Protein AF-A0A955ZP82-F1 (afdb_monomer_lite)

Foldseek 3Di:
DDLPLFFWKFFDALADTDTDGDDFDFFFFFKAFWKQFPQFGIKTQACVLVVCCVPPGWHWTADPPQFIATWIQTPRQGTKTQDDPPDWHWGQDSRFQKIATWIATPRFGIWGAADPDPPGFIFGAPFFTFDRSQWDGFDPVFKDWDWACDFLDPQQNRTKIKIKGKTWRQDQDKFFWKKKFWQAKPQSKWQQQFDPGTHGGGTMGTFDDDDDDDTNIHHHGDMGMDMTIIRHNHNGTIMTTMTIGGGGSQWIQDPRGGIMGQQDDDDRDGGMHGDD

pLDDT: mean 78.04, std 14.81, range [25.62, 97.06]

Structure (mmCIF, N/CA/C/O backbone):
data_AF-A0A955ZP82-F1
#
_entry.id   AF-A0A955ZP82-F1
#
loop_
_atom_site.group_PDB
_atom_site.id
_atom_site.type_symbol
_atom_site.label_atom_id
_atom_site.label_alt_id
_atom_site.label_comp_id
_atom_site.label_asym_id
_atom_site.label_entity_id
_atom_site.label_seq_id
_atom_site.pdbx_PDB_ins_code
_atom_site.Cartn_x
_atom_site.Cartn_y
_atom_site.Cartn_z
_atom_site.occupancy
_atom_site.B_iso_or_equiv
_atom_site.auth_seq_id
_atom_site.auth_comp_id
_atom_site.auth_asym_id
_atom_site.auth_atom_id
_atom_site.pdbx_PDB_model_num
ATOM 1 N N . MET A 1 1 ? 24.722 2.601 14.079 1.00 27.14 1 MET A N 1
ATOM 2 C CA . MET A 1 1 ? 23.491 2.456 14.886 1.00 27.14 1 MET A CA 1
ATOM 3 C C . MET A 1 1 ? 22.311 2.441 13.931 1.00 27.14 1 MET A C 1
ATOM 5 O O . MET A 1 1 ? 21.982 3.461 13.343 1.00 27.14 1 MET A O 1
ATOM 9 N N . GLU A 1 2 ? 21.774 1.257 13.666 1.00 25.62 2 GLU A N 1
ATOM 10 C CA . GLU A 1 2 ? 20.751 1.016 12.648 1.00 25.62 2 GLU A CA 1
ATOM 11 C C . GLU A 1 2 ? 19.377 1.436 13.203 1.00 25.62 2 GLU A C 1
ATOM 13 O O . GLU A 1 2 ? 18.941 0.921 14.234 1.00 25.62 2 GLU A O 1
ATOM 18 N N . LYS A 1 3 ? 18.708 2.416 12.577 1.00 30.12 3 LYS A N 1
ATOM 19 C CA . LYS A 1 3 ? 17.332 2.804 12.937 1.00 30.12 3 LYS A CA 1
ATOM 20 C C . LYS A 1 3 ? 16.428 1.577 12.752 1.00 30.12 3 LYS A C 1
ATOM 22 O O . LYS A 1 3 ? 16.117 1.211 11.620 1.00 30.12 3 LYS A O 1
ATOM 27 N N . LYS A 1 4 ? 16.029 0.929 13.854 1.00 35.34 4 LYS A N 1
ATOM 28 C CA . LYS A 1 4 ? 15.113 -0.221 13.841 1.00 35.34 4 LYS A CA 1
ATOM 29 C C . LYS A 1 4 ? 13.823 0.149 13.102 1.00 35.34 4 LYS A C 1
ATOM 31 O O . LYS A 1 4 ? 13.124 1.101 13.455 1.00 35.34 4 LYS A O 1
ATOM 36 N N . ARG A 1 5 ? 13.545 -0.625 12.052 1.00 47.94 5 ARG A N 1
ATOM 37 C CA . ARG A 1 5 ? 12.370 -0.549 11.178 1.00 47.94 5 ARG A CA 1
ATOM 38 C C . ARG A 1 5 ? 11.118 -0.704 12.041 1.00 47.94 5 ARG A C 1
ATOM 40 O O . ARG A 1 5 ? 10.878 -1.770 12.589 1.00 47.94 5 ARG A O 1
ATOM 47 N N . SER A 1 6 ? 10.378 0.382 12.224 1.00 44.94 6 SER A N 1
ATOM 48 C CA . SER A 1 6 ? 9.291 0.454 13.202 1.00 44.94 6 SER A CA 1
ATOM 49 C C . SER A 1 6 ? 7.940 0.357 12.498 1.00 44.94 6 SER A C 1
ATOM 51 O O . SER A 1 6 ? 7.693 1.085 11.539 1.00 44.94 6 SER A O 1
ATOM 53 N N . ARG A 1 7 ? 7.075 -0.549 12.958 1.00 60.50 7 ARG A N 1
ATOM 54 C CA . ARG A 1 7 ? 5.658 -0.642 12.576 1.00 60.50 7 ARG A CA 1
ATOM 55 C C . ARG A 1 7 ? 4.790 -0.448 13.786 1.00 60.50 7 AR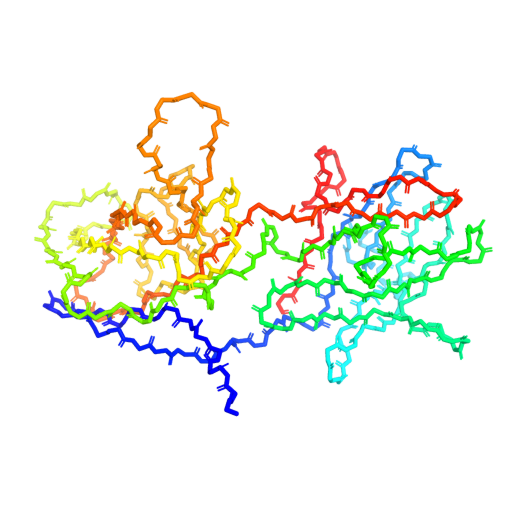G A C 1
ATOM 57 O O . ARG A 1 7 ? 5.192 -0.821 14.878 1.00 60.50 7 ARG A O 1
ATOM 64 N N . MET A 1 8 ? 3.592 0.068 13.582 1.00 57.09 8 MET A N 1
ATOM 65 C CA . MET A 1 8 ? 2.690 0.304 14.688 1.00 57.09 8 MET A CA 1
ATOM 66 C C . MET A 1 8 ? 1.768 -0.903 14.894 1.00 57.09 8 MET A C 1
ATOM 68 O O . MET A 1 8 ? 0.851 -1.138 14.110 1.00 57.09 8 MET A O 1
ATOM 72 N N . VAL A 1 9 ? 2.033 -1.691 15.937 1.00 56.16 9 VAL A N 1
ATOM 73 C CA . VAL A 1 9 ? 1.160 -2.789 16.370 1.00 56.16 9 VAL A CA 1
ATOM 74 C C . VAL A 1 9 ? 0.352 -2.314 17.553 1.00 56.16 9 VAL A C 1
ATOM 76 O O . VAL A 1 9 ? 0.944 -1.949 18.561 1.00 56.16 9 VAL A O 1
ATOM 79 N N . LEU A 1 10 ? -0.973 -2.395 17.475 1.00 59.47 10 LEU A N 1
ATOM 80 C CA . LEU A 1 10 ? -1.823 -2.349 18.655 1.00 59.47 10 LEU A CA 1
ATOM 81 C C . LEU A 1 10 ? -2.378 -3.754 18.908 1.00 59.47 10 LEU A C 1
ATOM 83 O O . LEU A 1 10 ? -3.213 -4.260 18.156 1.00 59.47 10 LEU A O 1
ATOM 87 N N . ILE A 1 11 ? -1.898 -4.406 19.967 1.00 57.41 11 ILE A N 1
ATOM 88 C CA . ILE A 1 11 ? -2.529 -5.621 20.494 1.00 57.41 11 ILE A CA 1
ATOM 89 C C . ILE A 1 11 ? -3.545 -5.162 21.523 1.00 57.41 11 ILE A C 1
ATOM 91 O O . ILE A 1 11 ? -3.153 -4.717 22.598 1.00 57.41 11 ILE A O 1
ATOM 95 N N . CYS A 1 12 ? -4.829 -5.243 21.194 1.00 61.03 12 CYS A N 1
ATOM 96 C CA . CYS A 1 12 ? -5.890 -4.733 22.049 1.00 61.03 12 CYS A CA 1
ATOM 97 C C . CYS A 1 12 ? -6.667 -5.887 22.689 1.00 61.03 12 CYS A C 1
ATOM 99 O O . CYS A 1 12 ? -7.248 -6.738 22.013 1.00 61.03 12 CYS A O 1
ATOM 101 N N . GLY A 1 13 ? -6.669 -5.909 24.020 1.00 53.91 13 GLY A N 1
ATOM 102 C CA . GLY A 1 13 ? -7.664 -6.611 24.821 1.00 53.91 13 GLY A CA 1
ATOM 103 C C . GLY A 1 13 ? -8.790 -5.669 25.248 1.00 53.91 13 GLY A C 1
ATOM 104 O O . GLY A 1 13 ? -8.738 -4.470 24.994 1.00 53.91 13 GLY A O 1
ATOM 105 N N . ILE A 1 14 ? -9.784 -6.209 25.957 1.00 52.59 14 ILE A N 1
ATOM 106 C CA . ILE A 1 14 ? -10.996 -5.486 26.394 1.00 52.59 14 ILE A CA 1
ATOM 107 C C . ILE A 1 14 ? -10.677 -4.238 27.253 1.00 52.59 14 ILE A C 1
ATOM 109 O O . ILE A 1 14 ? -11.489 -3.321 27.310 1.00 52.59 14 ILE A O 1
ATOM 113 N N . ALA A 1 15 ? -9.487 -4.157 27.866 1.00 42.94 15 ALA A N 1
ATOM 114 C CA . ALA A 1 15 ? -9.093 -3.052 28.752 1.00 42.94 15 ALA A CA 1
ATOM 115 C C . ALA A 1 15 ? -7.733 -2.389 28.440 1.00 42.94 15 ALA A C 1
ATOM 117 O O . ALA A 1 15 ? -7.408 -1.371 29.045 1.00 42.94 15 ALA A O 1
ATOM 118 N N . VAL A 1 16 ? -6.909 -2.952 27.548 1.00 51.44 16 VAL A N 1
ATOM 119 C CA . VAL A 1 16 ? -5.531 -2.478 27.308 1.00 51.44 16 VAL A CA 1
ATOM 120 C C . VAL A 1 16 ? -5.150 -2.708 25.851 1.00 51.44 16 VAL A C 1
ATOM 122 O O . VAL A 1 16 ? -5.283 -3.826 25.357 1.00 51.44 16 VAL A O 1
ATOM 125 N N . CYS A 1 17 ? -4.609 -1.681 25.191 1.00 55.22 17 CYS A N 1
ATOM 126 C CA . CYS A 1 17 ? -3.811 -1.870 23.983 1.00 55.22 17 CYS A CA 1
ATOM 127 C C . CYS A 1 17 ? -2.327 -1.818 24.345 1.00 55.22 17 CYS A C 1
ATOM 129 O O . CYS A 1 17 ? -1.837 -0.791 24.813 1.00 55.22 17 CYS A O 1
ATOM 131 N N . ILE A 1 18 ? -1.606 -2.913 24.118 1.00 53.72 18 ILE A N 1
ATOM 132 C CA . ILE A 1 18 ? -0.145 -2.906 24.154 1.00 53.72 18 ILE A CA 1
ATOM 133 C C . ILE A 1 18 ? 0.329 -2.477 22.773 1.00 53.72 18 ILE A C 1
ATOM 135 O O . ILE A 1 18 ? 0.004 -3.118 21.769 1.00 53.72 18 ILE A O 1
ATOM 139 N N . LEU A 1 19 ? 1.101 -1.391 22.734 1.00 51.00 19 LEU A N 1
ATOM 140 C CA . LEU A 1 19 ? 1.807 -1.007 21.528 1.00 51.00 19 LEU A CA 1
ATOM 141 C C . LEU A 1 19 ? 3.112 -1.801 21.421 1.00 51.00 19 LEU A C 1
ATOM 143 O O . LEU A 1 19 ? 3.963 -1.703 22.304 1.00 51.00 19 LEU A O 1
ATOM 147 N N . SER A 1 20 ? 3.305 -2.539 20.331 1.00 47.00 20 SER A N 1
ATOM 148 C CA . SER A 1 20 ? 4.604 -3.133 20.003 1.00 47.00 20 SER A CA 1
ATOM 149 C C . SER A 1 20 ? 5.077 -2.724 18.607 1.00 47.00 20 SER A C 1
ATOM 151 O O . SER A 1 20 ? 4.314 -2.234 17.774 1.00 47.00 20 SER A O 1
ATOM 153 N N . LEU A 1 21 ? 6.377 -2.863 18.358 1.00 45.66 21 LEU A N 1
ATOM 154 C CA . LEU A 1 21 ? 6.924 -2.790 17.009 1.00 45.66 21 LEU A CA 1
ATOM 155 C C . LEU A 1 21 ? 6.967 -4.213 16.455 1.00 45.66 21 LEU A C 1
ATOM 157 O O . LEU A 1 21 ? 7.562 -5.081 17.088 1.00 45.66 21 LEU A O 1
ATOM 161 N N . SER A 1 22 ? 6.352 -4.458 15.298 1.00 49.97 22 SER A N 1
ATOM 162 C CA . SER A 1 22 ? 6.536 -5.718 14.560 1.00 49.97 22 SER A CA 1
ATOM 163 C C . SER A 1 22 ? 7.387 -5.510 13.317 1.00 49.97 22 SER A C 1
ATOM 165 O O . SER A 1 22 ? 7.440 -4.414 12.750 1.00 49.97 22 SER A O 1
ATOM 167 N N . ASP A 1 23 ? 8.032 -6.587 12.879 1.00 42.69 23 ASP A N 1
ATOM 168 C CA . ASP A 1 23 ? 8.731 -6.629 11.604 1.00 42.69 23 ASP A CA 1
ATOM 169 C C . ASP A 1 23 ? 7.761 -6.526 10.423 1.00 42.69 23 ASP A C 1
ATOM 171 O O . ASP A 1 23 ? 6.602 -6.951 10.506 1.00 42.69 23 ASP A O 1
ATOM 175 N N . PRO A 1 24 ? 8.213 -5.973 9.285 1.00 49.28 24 PRO A N 1
ATOM 176 C CA . PRO A 1 24 ? 7.421 -5.995 8.079 1.00 49.28 24 PRO A CA 1
ATOM 177 C C . PRO A 1 24 ? 7.139 -7.397 7.558 1.00 49.28 24 PRO A C 1
ATOM 179 O O . PRO A 1 24 ? 8.096 -8.128 7.314 1.00 49.28 24 PRO A O 1
ATOM 182 N N . PRO A 1 25 ? 5.865 -7.776 7.297 1.00 47.75 25 PRO A N 1
ATOM 183 C CA . PRO A 1 25 ? 5.597 -8.960 6.513 1.00 47.75 25 PRO A CA 1
ATOM 184 C C . PRO A 1 25 ? 6.252 -8.784 5.160 1.00 47.75 25 PRO A C 1
ATOM 186 O O . PRO A 1 25 ? 6.284 -7.678 4.602 1.00 47.75 25 PRO A O 1
ATOM 189 N N . ALA A 1 26 ? 6.740 -9.899 4.635 1.00 53.84 26 ALA A N 1
ATOM 190 C CA . ALA A 1 26 ? 7.186 -9.970 3.267 1.00 53.84 26 ALA A CA 1
ATOM 191 C C . ALA A 1 26 ? 6.083 -9.395 2.363 1.00 53.84 26 ALA A C 1
ATOM 193 O O . ALA A 1 26 ? 4.926 -9.808 2.431 1.00 53.84 26 ALA A O 1
ATOM 194 N N . PHE A 1 27 ? 6.429 -8.393 1.554 1.00 56.12 27 PHE A N 1
ATOM 195 C CA . PHE A 1 27 ? 5.630 -8.088 0.372 1.00 56.12 27 PHE A CA 1
ATOM 196 C C . PHE A 1 27 ? 5.511 -9.362 -0.468 1.00 56.12 27 PHE A C 1
ATOM 198 O O . PHE A 1 27 ? 6.463 -10.150 -0.488 1.00 56.12 27 PHE A O 1
ATOM 205 N N . GLY A 1 28 ? 4.371 -9.536 -1.135 1.00 60.25 28 GLY A N 1
ATOM 206 C CA . GLY A 1 28 ? 4.089 -10.731 -1.921 1.00 60.25 28 GLY A CA 1
ATOM 207 C C . GLY A 1 28 ? 5.121 -11.001 -3.024 1.00 60.25 28 GLY A C 1
ATOM 208 O O . GLY A 1 28 ? 6.044 -10.216 -3.261 1.00 60.25 28 GLY A O 1
ATOM 209 N N . GLN A 1 29 ? 5.052 -12.162 -3.666 1.00 71.38 29 GLN A N 1
ATOM 210 C CA . GLN A 1 29 ? 6.159 -12.615 -4.523 1.00 71.38 29 GLN A CA 1
ATOM 211 C C . GLN A 1 29 ? 6.107 -12.088 -5.962 1.00 71.38 29 GLN A C 1
ATOM 213 O O . GLN A 1 29 ? 7.101 -12.198 -6.683 1.00 71.38 29 GLN A O 1
ATOM 218 N N . ALA A 1 30 ? 4.995 -11.487 -6.387 1.00 79.25 30 ALA A N 1
ATOM 219 C CA . ALA A 1 30 ? 4.809 -11.011 -7.753 1.00 79.25 30 ALA A CA 1
ATOM 220 C C . ALA A 1 30 ? 4.191 -9.611 -7.798 1.00 79.25 30 ALA A C 1
ATOM 222 O O . ALA A 1 30 ? 3.402 -9.241 -6.932 1.00 79.25 30 ALA A O 1
ATOM 223 N N . LEU A 1 31 ? 4.542 -8.839 -8.826 1.00 82.69 31 LEU A N 1
ATOM 224 C CA . LEU A 1 31 ? 3.820 -7.623 -9.179 1.00 82.69 31 LEU A CA 1
ATOM 225 C C . LEU A 1 31 ? 2.641 -7.961 -10.087 1.00 82.69 31 LEU A C 1
ATOM 227 O O . LEU A 1 31 ? 2.734 -8.811 -10.971 1.00 82.69 31 LEU A O 1
ATOM 231 N N . ALA A 1 32 ? 1.547 -7.240 -9.888 1.00 80.62 32 ALA A N 1
ATOM 232 C CA . ALA A 1 32 ? 0.346 -7.320 -10.701 1.00 80.62 32 ALA A CA 1
ATOM 233 C C . ALA A 1 32 ? -0.183 -5.916 -11.026 1.00 80.62 32 ALA A C 1
ATOM 235 O O . ALA A 1 32 ? 0.300 -4.908 -10.502 1.00 80.62 32 ALA A O 1
ATOM 236 N N . GLY A 1 33 ? -1.195 -5.863 -11.893 1.00 81.25 33 GLY A N 1
ATOM 237 C CA . GLY A 1 33 ? -1.788 -4.615 -12.364 1.00 81.25 33 GLY A CA 1
ATOM 238 C C . GLY A 1 33 ? -1.063 -4.000 -13.560 1.00 81.25 33 GLY A C 1
ATOM 239 O O . GLY A 1 33 ? -0.238 -4.654 -14.207 1.00 81.25 33 GLY A O 1
ATOM 240 N N . PHE A 1 34 ? -1.421 -2.758 -13.877 1.00 80.44 34 PHE A N 1
ATOM 241 C CA . PHE A 1 34 ? -1.003 -2.087 -15.104 1.00 80.44 34 PHE A CA 1
ATOM 242 C C . PHE A 1 34 ? -0.316 -0.748 -14.833 1.00 80.44 34 PHE A C 1
ATOM 244 O O . PHE A 1 34 ? -0.639 -0.050 -13.873 1.00 80.44 34 PHE A O 1
ATOM 251 N N . LEU A 1 35 ? 0.594 -0.378 -15.731 1.00 81.44 35 LEU A N 1
ATOM 252 C CA . LEU A 1 35 ? 1.146 0.969 -15.865 1.00 81.44 35 LEU A CA 1
ATOM 253 C C . LEU A 1 35 ? 0.595 1.595 -17.154 1.00 81.44 35 LEU A C 1
ATOM 255 O O . LEU A 1 35 ? 0.244 0.868 -18.086 1.00 81.44 35 LEU A O 1
ATOM 259 N N . TRP A 1 36 ? 0.531 2.921 -17.232 1.00 78.69 36 TRP A N 1
ATOM 260 C CA . TRP A 1 36 ? 0.056 3.627 -18.424 1.00 78.69 36 TRP A CA 1
ATOM 261 C C . TRP A 1 36 ? 0.945 4.814 -18.768 1.00 78.69 36 TRP A C 1
ATOM 263 O O . TRP A 1 36 ? 1.305 5.582 -17.884 1.00 78.69 36 TRP A O 1
ATOM 273 N N . ALA A 1 37 ? 1.267 4.997 -20.043 1.00 75.12 37 ALA A N 1
ATOM 274 C CA . ALA A 1 37 ? 1.919 6.206 -20.541 1.00 75.12 37 ALA A CA 1
ATOM 275 C C . ALA A 1 37 ? 1.148 6.756 -21.742 1.00 75.12 37 ALA A C 1
ATOM 277 O O . ALA A 1 37 ? 0.688 5.980 -22.579 1.00 75.12 37 ALA A O 1
ATOM 278 N N . GLU A 1 38 ? 1.056 8.081 -21.858 1.00 70.94 38 GLU A N 1
ATOM 279 C CA . GLU A 1 38 ? 0.305 8.765 -22.927 1.00 70.94 38 GLU A CA 1
ATOM 280 C C . GLU A 1 38 ? 0.705 8.292 -24.328 1.00 70.94 38 GLU A C 1
ATOM 282 O O . GLU A 1 38 ? -0.153 8.009 -25.159 1.00 70.94 38 GLU A O 1
ATOM 287 N N . ASN A 1 39 ? 2.007 8.115 -24.561 1.00 75.75 39 ASN A N 1
ATOM 288 C CA . ASN A 1 39 ? 2.548 7.788 -25.881 1.00 75.75 39 ASN A CA 1
ATOM 289 C C . ASN A 1 39 ? 2.668 6.279 -26.158 1.00 75.75 39 ASN A C 1
ATOM 291 O O . ASN A 1 39 ? 3.090 5.889 -27.242 1.00 75.75 39 ASN A O 1
ATOM 295 N N . ILE A 1 40 ? 2.350 5.421 -25.180 1.00 76.44 40 ILE A N 1
ATOM 296 C CA . ILE A 1 40 ? 2.609 3.968 -25.248 1.00 76.44 40 ILE A CA 1
ATOM 297 C C . ILE A 1 40 ? 1.397 3.124 -24.847 1.00 76.44 40 ILE A C 1
ATOM 299 O O . ILE A 1 40 ? 1.293 1.953 -25.214 1.00 76.44 40 ILE A O 1
ATOM 303 N N . GLY A 1 41 ? 0.435 3.702 -24.139 1.00 79.88 41 GLY A N 1
ATOM 304 C CA . GLY A 1 41 ? -0.715 2.982 -23.621 1.00 79.88 41 GLY A CA 1
ATOM 305 C C . GLY A 1 41 ? -0.350 2.068 -22.452 1.00 79.88 41 GLY A C 1
ATOM 306 O O . GLY A 1 41 ? 0.510 2.387 -21.628 1.00 79.88 41 GLY A O 1
ATOM 307 N N . TRP A 1 42 ? -1.068 0.951 -22.349 1.00 84.62 42 TRP A N 1
ATOM 308 C CA . TRP A 1 42 ? -1.030 0.062 -21.192 1.00 84.62 42 TRP A CA 1
ATOM 309 C C . TRP A 1 42 ? 0.161 -0.897 -21.216 1.00 84.62 42 TRP A C 1
ATOM 311 O O . TRP A 1 42 ? 0.466 -1.521 -22.231 1.00 84.62 42 TRP A O 1
ATOM 321 N N . ILE A 1 43 ? 0.777 -1.073 -20.049 1.00 87.69 43 ILE A N 1
ATOM 322 C CA . ILE A 1 43 ? 1.802 -2.078 -19.775 1.00 87.69 43 ILE A CA 1
ATOM 323 C C . ILE A 1 43 ? 1.265 -2.995 -18.678 1.00 87.69 43 ILE A C 1
ATOM 325 O O . ILE A 1 43 ? 1.052 -2.561 -17.549 1.00 87.69 43 ILE A O 1
ATOM 329 N N . SER A 1 44 ? 1.053 -4.266 -19.003 1.00 88.50 44 SER A N 1
ATOM 330 C CA . SER A 1 44 ? 0.654 -5.308 -18.063 1.00 88.50 44 SER A CA 1
ATOM 331 C C . SER A 1 44 ? 1.867 -5.909 -17.359 1.00 88.50 44 SER A C 1
ATOM 333 O O . SER A 1 44 ? 2.809 -6.364 -18.009 1.00 88.50 44 SER A O 1
ATOM 335 N N . LEU A 1 45 ? 1.822 -5.973 -16.029 1.00 88.19 45 LEU A N 1
ATOM 336 C CA . LEU A 1 45 ? 2.901 -6.533 -15.206 1.00 88.19 45 LEU A CA 1
ATOM 337 C C . LEU A 1 45 ? 2.816 -8.051 -15.013 1.00 88.19 45 LEU A C 1
ATOM 339 O O . LEU A 1 45 ? 3.768 -8.652 -14.519 1.00 88.19 45 LEU A O 1
ATOM 343 N N . SER A 1 46 ? 1.694 -8.666 -15.392 1.00 88.56 46 SER A N 1
ATOM 344 C CA . SER A 1 46 ? 1.452 -10.104 -15.269 1.00 88.56 46 SER A CA 1
ATOM 345 C C . SER A 1 46 ? 0.486 -10.596 -16.346 1.00 88.56 46 SER A C 1
ATOM 347 O O . SER A 1 46 ? -0.461 -9.896 -16.716 1.00 88.56 46 SER A O 1
ATOM 349 N N . CYS A 1 47 ? 0.685 -11.825 -16.817 1.00 85.69 47 CYS A N 1
ATOM 350 C CA . CYS A 1 47 ? -0.256 -12.512 -17.698 1.00 85.69 47 CYS A CA 1
ATOM 351 C C . CYS A 1 47 ? -1.632 -12.728 -17.045 1.00 85.69 47 CYS A C 1
ATOM 353 O O . CYS A 1 47 ? -2.635 -12.862 -17.749 1.00 85.69 47 CYS A O 1
ATOM 355 N N . GLU A 1 48 ? -1.704 -12.720 -15.709 1.00 86.62 48 GLU A N 1
ATOM 356 C CA . GLU A 1 48 ? -2.954 -12.872 -14.954 1.00 86.62 48 GLU A CA 1
ATOM 357 C C . GLU A 1 48 ? -3.912 -11.712 -15.221 1.00 86.62 48 GLU A C 1
ATOM 359 O O . GLU A 1 48 ? -5.121 -11.910 -15.306 1.00 86.62 48 GLU A O 1
ATOM 364 N N . ASN A 1 49 ? -3.373 -10.508 -15.432 1.00 80.50 49 ASN A N 1
ATOM 365 C CA . ASN A 1 49 ? -4.167 -9.307 -15.676 1.00 80.50 49 ASN A CA 1
ATOM 366 C C . ASN A 1 49 ? -5.031 -9.405 -16.944 1.00 80.50 49 ASN A C 1
ATOM 368 O O . ASN A 1 49 ? -6.056 -8.737 -17.043 1.00 80.50 49 ASN A O 1
ATOM 372 N N . THR A 1 50 ? -4.595 -10.198 -17.925 1.00 81.31 50 THR A N 1
ATOM 373 C CA . THR A 1 50 ? -5.280 -10.394 -19.211 1.00 81.31 50 THR A CA 1
ATOM 374 C C . THR A 1 50 ? -5.727 -11.841 -19.416 1.00 81.31 50 THR A C 1
ATOM 376 O O . THR A 1 50 ? -6.056 -12.224 -20.537 1.00 81.31 50 THR A O 1
ATOM 379 N N . ALA A 1 51 ? -5.714 -12.660 -18.354 1.00 84.69 51 ALA A N 1
ATOM 380 C CA . ALA A 1 51 ? -6.009 -14.096 -18.397 1.00 84.69 51 ALA A CA 1
ATOM 381 C C . ALA A 1 51 ? -5.243 -14.850 -19.509 1.00 84.69 51 ALA A C 1
ATOM 383 O O . ALA A 1 51 ? -5.750 -15.786 -20.127 1.00 84.69 51 ALA A O 1
ATOM 384 N N . SER A 1 52 ? -4.002 -14.435 -19.782 1.00 85.50 52 SER A N 1
ATOM 385 C CA . SER A 1 52 ? -3.202 -14.914 -20.916 1.00 85.50 52 SER A CA 1
ATOM 386 C C . SER A 1 52 ? -2.136 -15.942 -20.534 1.00 85.50 52 SER A C 1
ATOM 388 O O . SER A 1 52 ? -1.453 -16.454 -21.418 1.00 85.50 52 SER A O 1
ATOM 390 N N . CYS A 1 53 ? -2.021 -16.309 -19.253 1.00 85.81 53 CYS A N 1
ATOM 391 C CA . CYS A 1 53 ? -0.935 -17.156 -18.741 1.00 85.81 53 CYS A CA 1
ATOM 392 C C . CYS A 1 53 ? -0.823 -18.534 -19.402 1.00 85.81 53 CYS A C 1
ATOM 394 O O . CYS A 1 53 ? 0.278 -19.064 -19.510 1.00 85.81 53 CYS A O 1
ATOM 396 N N . ALA A 1 54 ? -1.939 -19.103 -19.872 1.00 87.62 54 ALA A N 1
ATOM 397 C CA . ALA A 1 54 ? -1.939 -20.374 -20.598 1.00 87.62 54 ALA A CA 1
ATOM 398 C C . ALA A 1 54 ? -1.333 -20.263 -22.010 1.00 87.62 54 ALA A C 1
ATOM 400 O O . ALA A 1 54 ? -0.879 -21.258 -22.564 1.00 87.62 54 ALA A O 1
ATOM 401 N N . LYS A 1 55 ? -1.333 -19.059 -22.598 1.00 87.38 55 LYS A N 1
ATOM 402 C CA . LYS A 1 55 ? -0.780 -18.780 -23.932 1.00 87.38 55 LYS A CA 1
ATOM 403 C C . LYS A 1 55 ? 0.631 -18.207 -23.842 1.00 87.38 55 LYS A C 1
ATOM 405 O O . LYS A 1 55 ? 1.515 -18.627 -24.578 1.00 87.38 55 LYS A O 1
ATOM 410 N N . VAL A 1 56 ? 0.832 -17.240 -22.947 1.00 85.19 56 VAL A N 1
ATOM 411 C CA . VAL A 1 56 ? 2.115 -16.577 -22.712 1.00 85.19 56 VAL A CA 1
ATOM 412 C C . VAL A 1 56 ? 2.273 -16.350 -21.212 1.00 85.19 56 VAL A C 1
ATOM 414 O O . VAL A 1 56 ? 1.621 -15.490 -20.622 1.00 85.19 56 VAL A O 1
ATOM 417 N N . ASN A 1 57 ? 3.151 -17.131 -20.588 1.00 87.56 57 ASN A N 1
ATOM 418 C CA . ASN A 1 57 ? 3.422 -17.047 -19.158 1.00 87.56 57 ASN A CA 1
ATOM 419 C C . ASN A 1 57 ? 4.494 -15.983 -18.882 1.00 87.56 57 ASN A C 1
ATOM 421 O O . ASN A 1 57 ? 5.692 -16.267 -18.921 1.00 87.56 57 ASN A O 1
ATOM 425 N N . PHE A 1 58 ? 4.055 -14.752 -18.625 1.00 90.88 58 PHE A N 1
ATOM 426 C CA . PHE A 1 58 ? 4.923 -13.641 -18.245 1.00 90.88 58 PHE A CA 1
ATOM 427 C C . PHE A 1 58 ? 4.484 -13.011 -16.927 1.00 90.88 58 PHE A C 1
ATOM 429 O O . PHE A 1 58 ? 3.316 -13.052 -16.546 1.00 90.88 58 PHE A O 1
ATOM 436 N N . GLY A 1 59 ? 5.429 -12.374 -16.250 1.00 89.12 59 GLY A N 1
ATOM 437 C CA . GLY A 1 59 ? 5.139 -11.566 -15.082 1.00 89.12 59 GLY A CA 1
ATOM 438 C C . GLY A 1 59 ? 6.402 -11.094 -14.388 1.00 89.12 59 GLY A C 1
ATOM 439 O O . GLY A 1 59 ? 7.476 -11.686 -14.550 1.00 89.12 59 GLY A O 1
ATOM 440 N N . VAL A 1 60 ? 6.259 -10.031 -13.606 1.00 90.38 60 VAL A N 1
ATOM 441 C CA . VAL A 1 60 ? 7.347 -9.467 -12.809 1.00 90.38 60 VAL A CA 1
ATOM 442 C C . VAL A 1 60 ? 7.304 -10.050 -11.402 1.00 90.38 60 VAL A C 1
ATOM 444 O O . VAL A 1 60 ? 6.272 -10.024 -10.732 1.00 90.38 60 VAL A O 1
ATOM 447 N N . LYS A 1 61 ? 8.429 -10.595 -10.943 1.00 89.25 61 LYS A N 1
ATOM 448 C CA . LYS A 1 61 ? 8.536 -11.333 -9.680 1.00 89.25 61 LYS A CA 1
ATOM 449 C C . LYS A 1 61 ? 9.630 -10.764 -8.802 1.00 89.25 61 LYS A C 1
ATOM 451 O O . LYS A 1 61 ? 10.623 -10.229 -9.290 1.00 89.25 61 LYS A O 1
ATOM 456 N N . LYS A 1 62 ? 9.464 -10.905 -7.493 1.00 83.31 62 LYS A N 1
ATOM 457 C CA . LYS A 1 62 ? 10.484 -10.555 -6.515 1.00 83.31 62 LYS A CA 1
ATOM 458 C C . LYS A 1 62 ? 11.500 -11.689 -6.413 1.00 83.31 62 LYS A C 1
ATOM 460 O O . LYS A 1 62 ? 11.153 -12.832 -6.139 1.00 83.31 62 LYS A O 1
ATOM 465 N N . ALA A 1 63 ? 12.764 -11.359 -6.618 1.00 80.56 63 ALA A N 1
ATOM 466 C CA . ALA A 1 63 ? 13.904 -12.222 -6.364 1.00 80.56 63 ALA A CA 1
ATOM 467 C C . ALA A 1 63 ? 14.537 -11.903 -4.996 1.00 80.56 63 ALA A C 1
ATOM 469 O O . ALA A 1 63 ? 14.139 -10.976 -4.281 1.00 80.56 63 ALA A O 1
ATOM 470 N N . GLY A 1 64 ? 15.555 -12.680 -4.618 1.00 75.50 64 GLY A N 1
ATOM 471 C CA . GLY A 1 64 ? 16.307 -12.454 -3.384 1.00 75.50 64 GLY A CA 1
ATOM 472 C C . GLY A 1 64 ? 16.858 -11.024 -3.275 1.00 75.50 64 GLY A C 1
ATOM 473 O O . GLY A 1 64 ? 17.231 -10.403 -4.271 1.00 75.50 64 GLY A O 1
ATOM 474 N N . LYS A 1 65 ? 16.931 -10.508 -2.039 1.00 71.69 65 LYS A N 1
ATOM 475 C CA . LYS A 1 65 ? 17.442 -9.160 -1.703 1.00 71.69 65 LYS A CA 1
ATOM 476 C C . LYS A 1 65 ? 16.636 -7.993 -2.302 1.00 71.69 65 LYS A C 1
ATOM 478 O O . LYS A 1 65 ? 17.185 -6.921 -2.522 1.00 71.69 65 LYS A O 1
ATOM 483 N N . GLY A 1 66 ? 15.341 -8.192 -2.561 1.00 74.25 66 GLY A N 1
ATOM 484 C CA . GLY A 1 66 ? 14.447 -7.123 -3.023 1.00 74.25 66 GLY 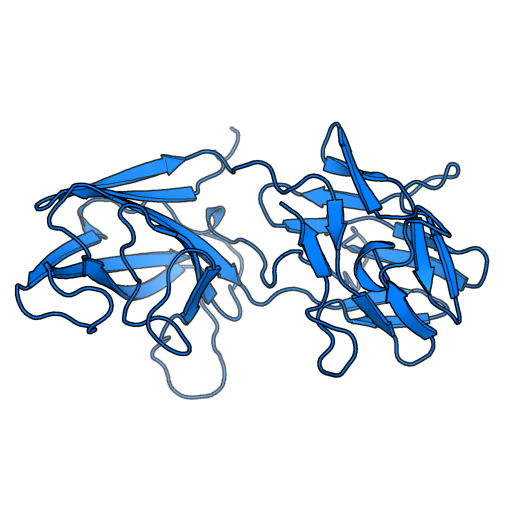A CA 1
ATOM 485 C C . GLY A 1 66 ? 14.592 -6.769 -4.502 1.00 74.25 66 GLY A C 1
ATOM 486 O O . GLY A 1 66 ? 13.973 -5.812 -4.944 1.00 74.25 66 GLY A O 1
ATOM 487 N N . LYS A 1 67 ? 15.366 -7.527 -5.284 1.00 86.00 67 LYS A N 1
ATOM 488 C CA . LYS A 1 67 ? 15.430 -7.341 -6.739 1.00 86.00 67 LYS A CA 1
ATOM 489 C C . LYS A 1 67 ? 14.137 -7.804 -7.402 1.00 86.00 67 LYS A C 1
ATOM 491 O O . LYS A 1 67 ? 13.493 -8.722 -6.902 1.00 86.00 67 LYS A O 1
ATOM 496 N N . LEU A 1 68 ? 13.791 -7.217 -8.539 1.00 89.31 68 LEU A N 1
ATOM 497 C CA . LEU A 1 68 ? 12.725 -7.706 -9.407 1.00 89.31 68 LEU A CA 1
ATOM 498 C C . LEU A 1 68 ? 13.306 -8.390 -10.647 1.00 89.31 68 LEU A C 1
ATOM 500 O O . LEU A 1 68 ? 14.352 -7.996 -11.158 1.00 89.31 68 LEU A O 1
ATOM 504 N N . THR A 1 69 ? 12.626 -9.429 -11.115 1.00 90.00 69 THR A N 1
ATOM 505 C CA . THR A 1 69 ? 12.966 -10.201 -12.314 1.00 90.00 69 THR A CA 1
ATOM 506 C C . THR A 1 69 ? 11.721 -10.450 -13.157 1.00 90.00 69 THR A C 1
ATOM 508 O O . THR A 1 69 ? 10.600 -10.178 -12.729 1.00 90.00 69 THR A O 1
ATOM 511 N N . GLY A 1 70 ? 11.915 -10.986 -14.360 1.00 91.12 70 GLY A N 1
ATOM 512 C CA . GLY A 1 70 ? 10.828 -11.288 -15.283 1.00 91.12 70 GLY A CA 1
ATOM 513 C C . GLY A 1 70 ? 10.510 -10.130 -16.221 1.00 91.12 70 GLY A C 1
ATOM 514 O O . GLY A 1 70 ? 11.294 -9.186 -16.370 1.00 91.12 70 GLY A O 1
ATOM 515 N N . PHE A 1 71 ? 9.367 -10.249 -16.888 1.00 91.69 71 PHE A N 1
ATOM 516 C CA . PHE A 1 71 ? 8.986 -9.369 -17.983 1.00 91.69 71 PHE A CA 1
ATOM 517 C C . PHE A 1 71 ? 7.560 -8.859 -17.812 1.00 91.69 71 PHE A C 1
ATOM 519 O O . PHE A 1 71 ? 6.679 -9.601 -17.380 1.00 91.69 71 PHE A O 1
ATOM 526 N N . ALA A 1 72 ? 7.355 -7.606 -18.204 1.00 92.06 72 ALA A N 1
ATOM 527 C CA . ALA A 1 72 ? 6.048 -7.004 -18.433 1.00 92.06 72 ALA A CA 1
ATOM 528 C C . ALA A 1 72 ? 5.816 -6.826 -19.941 1.00 92.06 72 ALA A C 1
ATOM 530 O O . ALA A 1 72 ? 6.769 -6.839 -20.726 1.00 92.06 72 ALA A O 1
ATOM 531 N N . TRP A 1 73 ? 4.563 -6.652 -20.349 1.00 91.75 73 TRP A N 1
ATOM 532 C CA . TRP A 1 73 ? 4.178 -6.526 -21.756 1.00 91.75 73 TRP A CA 1
ATOM 533 C C . TRP A 1 73 ? 3.279 -5.316 -21.976 1.00 91.75 73 TRP A C 1
ATOM 535 O O . TRP A 1 73 ? 2.281 -5.167 -21.275 1.00 91.75 73 TRP A O 1
ATOM 545 N N . GLY A 1 74 ? 3.584 -4.490 -22.974 1.00 89.44 74 GLY A N 1
ATOM 546 C CA . GLY A 1 74 ? 2.654 -3.479 -23.477 1.00 89.44 74 GLY A CA 1
ATOM 547 C C . GLY A 1 74 ? 2.522 -3.562 -24.991 1.00 89.44 74 GLY A C 1
ATOM 548 O O . GLY A 1 74 ? 3.500 -3.824 -25.685 1.00 89.44 74 GLY A O 1
ATOM 549 N N . GLU A 1 75 ? 1.320 -3.327 -25.509 1.00 86.38 75 GLU A N 1
ATOM 550 C CA . GLU A 1 75 ? 1.003 -3.542 -26.930 1.00 86.38 75 GLU A CA 1
ATOM 551 C C . GLU A 1 75 ? 1.857 -2.674 -27.868 1.00 86.38 75 GLU A C 1
ATOM 553 O O . GLU A 1 75 ? 2.298 -3.157 -28.907 1.00 86.38 75 GLU A O 1
ATOM 558 N N . ASN A 1 76 ? 2.182 -1.440 -27.464 1.00 85.50 76 ASN A N 1
ATOM 559 C CA . ASN A 1 76 ? 2.958 -0.503 -28.290 1.00 85.50 76 ASN A CA 1
ATOM 560 C C . ASN A 1 76 ? 4.463 -0.460 -27.955 1.00 85.50 76 ASN A C 1
ATOM 562 O O . ASN A 1 76 ? 5.243 0.156 -28.674 1.00 85.50 76 ASN A O 1
ATOM 566 N N . ILE A 1 77 ? 4.893 -1.106 -26.867 1.00 87.00 77 ILE A N 1
ATOM 567 C CA . ILE A 1 77 ? 6.285 -1.082 -26.363 1.00 87.00 77 ILE A CA 1
ATOM 568 C C . ILE A 1 77 ? 6.946 -2.462 -26.358 1.00 87.00 77 ILE A C 1
ATOM 570 O O . ILE A 1 77 ? 8.166 -2.578 -26.231 1.00 87.00 77 ILE A O 1
ATOM 574 N N . GLY A 1 78 ? 6.153 -3.516 -26.518 1.00 90.94 78 GLY A N 1
ATOM 575 C CA . GLY A 1 78 ? 6.601 -4.891 -26.435 1.00 90.94 78 GLY A CA 1
ATOM 576 C C . GLY A 1 78 ? 7.052 -5.286 -25.028 1.00 90.94 78 GLY A C 1
ATOM 577 O O . GLY A 1 78 ? 6.523 -4.822 -24.014 1.00 90.94 78 GLY A O 1
ATOM 578 N N . TRP A 1 79 ? 8.040 -6.180 -24.977 1.00 92.94 79 TRP A N 1
ATOM 579 C CA . TRP A 1 79 ? 8.578 -6.722 -23.734 1.00 92.94 79 TRP A CA 1
ATOM 580 C C . TRP A 1 79 ? 9.417 -5.695 -22.972 1.00 92.94 79 TRP A C 1
ATOM 582 O O . TRP A 1 79 ? 10.369 -5.125 -23.507 1.00 92.94 79 TRP A O 1
ATOM 592 N N . VAL A 1 80 ? 9.107 -5.540 -21.688 1.00 91.94 80 VAL A N 1
ATOM 593 C CA . VAL A 1 80 ? 9.864 -4.735 -20.728 1.00 91.94 80 VAL A CA 1
ATOM 594 C C . VAL A 1 80 ? 10.565 -5.678 -19.752 1.00 91.94 80 VAL A C 1
ATOM 596 O O . VAL A 1 80 ? 9.912 -6.418 -19.019 1.00 91.94 80 VAL A O 1
ATOM 599 N N . ASN A 1 81 ? 11.895 -5.666 -19.750 1.00 92.25 81 ASN A N 1
ATOM 600 C CA . ASN A 1 81 ? 12.750 -6.527 -18.939 1.00 92.25 81 ASN A CA 1
ATOM 601 C C . ASN A 1 81 ? 13.119 -5.856 -17.606 1.00 92.25 81 ASN A C 1
ATOM 603 O O . ASN A 1 81 ? 13.751 -4.795 -17.598 1.00 92.25 81 ASN A O 1
ATOM 607 N N . PHE A 1 82 ? 12.777 -6.504 -16.488 1.00 91.62 82 PHE A N 1
ATOM 608 C CA . PHE A 1 82 ? 13.075 -6.022 -15.132 1.00 91.62 82 PHE A CA 1
ATOM 609 C C . PHE A 1 82 ? 14.451 -6.452 -14.599 1.00 91.62 82 PHE A C 1
ATOM 611 O O . PHE A 1 82 ? 14.898 -5.924 -13.581 1.00 91.62 82 PHE A O 1
ATOM 618 N N . ALA A 1 83 ? 15.143 -7.358 -15.297 1.00 90.50 83 ALA A N 1
ATOM 619 C CA . ALA A 1 83 ? 16.500 -7.806 -14.984 1.00 90.50 83 ALA A CA 1
ATOM 620 C C . ALA A 1 83 ? 17.386 -7.893 -16.251 1.00 90.50 83 ALA A C 1
ATOM 622 O O . ALA A 1 83 ? 17.792 -8.987 -16.655 1.00 90.50 83 ALA A O 1
ATOM 623 N N . PRO A 1 84 ? 17.681 -6.761 -16.918 1.00 89.06 84 PRO A N 1
ATOM 624 C CA . PRO A 1 84 ? 18.555 -6.743 -18.089 1.00 89.06 84 PRO A CA 1
ATOM 625 C C . PRO A 1 84 ? 20.011 -7.088 -17.727 1.00 89.06 84 PRO A C 1
ATOM 627 O O . PRO A 1 84 ? 20.530 -6.675 -16.693 1.00 89.06 84 PRO A O 1
ATOM 630 N N . SER A 1 85 ? 20.689 -7.837 -18.601 1.00 79.38 85 SER A N 1
ATOM 631 C CA . SER A 1 85 ? 22.049 -8.358 -18.379 1.00 79.38 85 SER A CA 1
ATOM 632 C C . SER A 1 85 ? 23.171 -7.314 -18.516 1.00 79.38 85 SER A C 1
ATOM 634 O O . SER A 1 85 ? 24.291 -7.578 -18.091 1.00 79.38 85 SER A O 1
ATOM 636 N N . GLY A 1 86 ? 22.886 -6.129 -19.070 1.00 68.56 86 GLY A N 1
ATOM 637 C CA . GLY A 1 86 ? 23.858 -5.056 -19.340 1.00 68.56 86 GLY A CA 1
ATOM 638 C C . GLY A 1 86 ? 23.961 -3.960 -18.268 1.00 68.56 86 GLY A C 1
ATOM 639 O O . GLY A 1 86 ? 24.481 -2.887 -18.556 1.00 68.56 86 GLY A O 1
ATOM 640 N N . GLY A 1 87 ? 23.440 -4.197 -17.060 1.00 71.81 87 GLY A N 1
ATOM 641 C CA . GLY A 1 87 ? 23.322 -3.196 -15.989 1.00 71.81 87 GLY A CA 1
ATOM 642 C C . GLY A 1 87 ? 21.881 -2.713 -15.785 1.00 71.81 87 GLY A C 1
ATOM 643 O O . GLY A 1 87 ? 21.014 -2.953 -16.617 1.00 71.81 87 GLY A O 1
ATOM 644 N N . GLY A 1 88 ? 21.600 -2.057 -14.655 1.00 77.12 88 GLY A N 1
ATOM 645 C CA . GLY A 1 88 ? 20.239 -1.654 -14.272 1.00 77.12 88 GLY A CA 1
ATOM 646 C C . GLY A 1 88 ? 19.477 -2.733 -13.491 1.00 77.12 88 GLY A C 1
ATOM 647 O O . GLY A 1 88 ? 20.054 -3.429 -12.653 1.00 77.12 88 GLY A O 1
ATOM 648 N N . GLY A 1 89 ? 18.171 -2.840 -13.741 1.00 85.06 89 GLY A N 1
ATOM 649 C CA . GLY A 1 89 ? 17.239 -3.656 -12.965 1.00 85.06 89 GLY A CA 1
ATOM 650 C C . GLY A 1 89 ? 16.529 -2.852 -11.877 1.00 85.06 89 GLY A C 1
ATOM 651 O O . GLY A 1 89 ? 16.901 -1.714 -11.581 1.00 85.06 89 GLY A O 1
ATOM 652 N N . VAL A 1 90 ? 15.483 -3.445 -11.302 1.00 87.06 90 VAL A N 1
ATOM 653 C CA . VAL A 1 90 ? 14.645 -2.777 -10.296 1.00 87.06 90 VAL A CA 1
ATOM 654 C C . VAL A 1 90 ? 14.842 -3.396 -8.922 1.00 87.06 90 VAL A C 1
ATOM 656 O O . VAL A 1 90 ? 14.863 -4.619 -8.777 1.00 87.06 90 VAL A O 1
ATOM 659 N N . ALA A 1 91 ? 14.949 -2.545 -7.907 1.00 85.06 91 ALA A N 1
ATOM 660 C CA . ALA A 1 91 ? 14.900 -2.930 -6.507 1.00 85.06 91 ALA A CA 1
ATOM 661 C C . ALA A 1 91 ? 13.625 -2.385 -5.854 1.00 85.06 91 ALA A C 1
ATOM 663 O O . ALA A 1 91 ? 13.321 -1.198 -5.964 1.00 85.06 91 ALA A O 1
ATOM 664 N N . LEU A 1 92 ? 12.909 -3.267 -5.161 1.00 81.50 92 LEU A N 1
ATOM 665 C CA . LEU A 1 92 ? 11.810 -2.963 -4.259 1.00 81.50 92 LEU A CA 1
ATOM 666 C C . LEU A 1 92 ? 12.351 -2.863 -2.834 1.00 81.50 92 LEU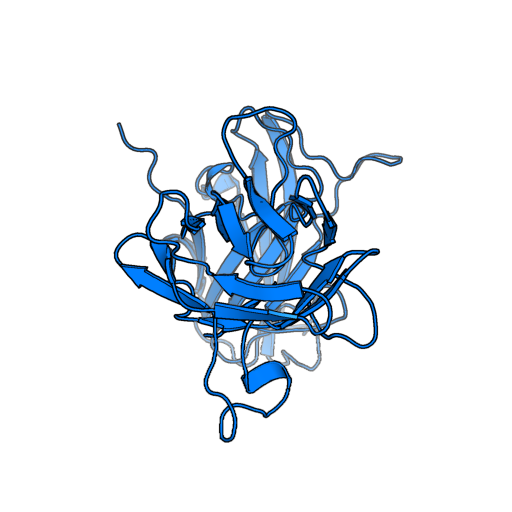 A C 1
ATOM 668 O O . LEU A 1 92 ? 12.831 -3.860 -2.284 1.00 81.50 92 LEU A O 1
ATOM 672 N N . ASP A 1 93 ? 12.203 -1.694 -2.216 1.00 77.00 93 ASP A N 1
ATOM 673 C CA . ASP A 1 93 ? 12.426 -1.534 -0.784 1.00 77.00 93 ASP A CA 1
ATOM 674 C C . ASP A 1 93 ? 11.268 -2.189 -0.003 1.00 77.00 93 ASP A C 1
ATOM 676 O O . ASP A 1 93 ? 10.132 -1.701 -0.034 1.00 77.00 93 ASP A O 1
ATOM 680 N N . PRO A 1 94 ? 11.526 -3.293 0.728 1.00 68.19 94 PRO A N 1
ATOM 681 C CA . PRO A 1 94 ? 10.493 -4.005 1.458 1.00 68.19 94 PRO A CA 1
ATOM 682 C C . PRO A 1 94 ? 10.010 -3.286 2.729 1.00 68.19 94 PRO A C 1
ATOM 684 O O . PRO A 1 94 ? 9.103 -3.788 3.393 1.00 68.19 94 PRO A O 1
ATOM 687 N N . ALA A 1 95 ? 10.597 -2.150 3.098 1.00 64.06 95 ALA A N 1
ATOM 688 C CA . ALA A 1 95 ? 10.115 -1.324 4.197 1.00 64.06 95 ALA A CA 1
ATOM 689 C C . ALA A 1 95 ? 9.142 -0.241 3.721 1.00 64.06 95 ALA A C 1
ATOM 691 O O . ALA A 1 95 ? 8.174 0.049 4.421 1.00 64.06 95 ALA A O 1
ATOM 692 N N . THR A 1 96 ? 9.395 0.345 2.551 1.00 64.88 96 THR A N 1
ATOM 693 C CA . THR A 1 96 ? 8.690 1.547 2.081 1.00 64.88 96 THR A CA 1
ATOM 694 C C . THR A 1 96 ? 7.747 1.289 0.908 1.00 64.88 96 THR A C 1
ATOM 696 O O . THR A 1 96 ? 6.856 2.101 0.674 1.00 64.88 96 THR A O 1
ATOM 699 N N . GLY A 1 97 ? 7.925 0.175 0.189 1.00 73.38 97 GLY A N 1
ATOM 700 C CA . GLY A 1 97 ? 7.215 -0.108 -1.060 1.00 73.38 97 GLY A CA 1
ATOM 701 C C . GLY A 1 97 ? 7.804 0.615 -2.278 1.00 73.38 97 GLY A C 1
ATOM 702 O O . GLY A 1 97 ? 7.229 0.569 -3.360 1.00 73.38 97 GLY A O 1
ATOM 703 N N . GLN A 1 98 ? 8.945 1.290 -2.131 1.00 77.56 98 GLN A N 1
ATOM 704 C CA . GLN A 1 98 ? 9.524 2.095 -3.205 1.00 77.56 98 GLN A CA 1
ATOM 705 C C . GLN A 1 98 ? 10.236 1.226 -4.244 1.00 77.56 98 GLN A C 1
ATOM 707 O O . GLN A 1 98 ? 11.054 0.373 -3.889 1.00 77.56 98 GLN A O 1
ATOM 712 N N . LEU A 1 99 ? 9.980 1.489 -5.527 1.00 82.56 99 LEU A N 1
ATOM 713 C CA . LEU A 1 99 ? 10.750 0.936 -6.639 1.00 82.56 99 LEU A CA 1
ATOM 714 C C . LEU A 1 99 ? 11.848 1.908 -7.078 1.00 82.56 99 LEU A C 1
ATOM 716 O O . LEU A 1 99 ? 11.603 3.096 -7.289 1.00 82.56 99 LEU A O 1
ATOM 720 N N . SER A 1 100 ? 13.058 1.385 -7.256 1.00 83.69 100 SER A N 1
ATOM 721 C CA . SER A 1 100 ? 14.231 2.137 -7.712 1.00 83.69 100 SER A CA 1
ATOM 722 C C . SER A 1 100 ? 14.999 1.385 -8.795 1.00 83.69 100 SER A C 1
ATOM 724 O O . SER A 1 100 ? 14.923 0.160 -8.870 1.00 83.69 100 SER A O 1
ATOM 726 N N . GLY A 1 101 ? 15.739 2.115 -9.628 1.00 84.94 101 GLY A N 1
ATOM 727 C CA . GLY A 1 101 ? 16.526 1.569 -10.732 1.00 84.94 101 GLY A CA 1
ATOM 728 C C . GLY A 1 101 ? 15.906 1.833 -12.102 1.00 84.94 101 GLY A C 1
ATOM 729 O O . GLY A 1 101 ? 15.269 2.861 -12.320 1.00 84.94 101 GLY A O 1
ATOM 730 N N . GLN A 1 102 ? 16.130 0.926 -13.050 1.00 86.25 102 GLN A N 1
ATOM 731 C CA . GLN A 1 102 ? 15.702 1.107 -14.439 1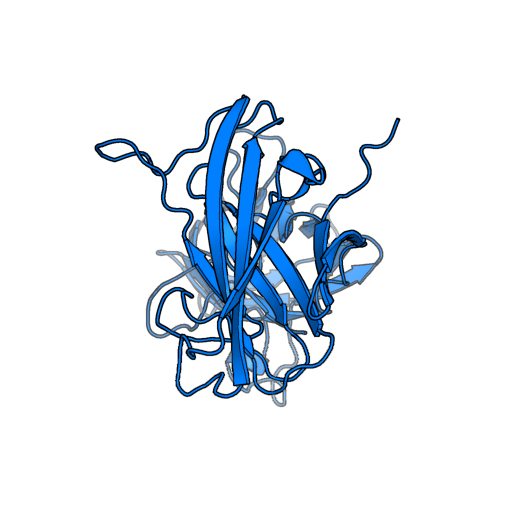.00 86.25 102 GLN A CA 1
ATOM 732 C C . GLN A 1 102 ? 15.395 -0.227 -15.115 1.00 86.25 102 GLN A C 1
ATOM 734 O O . GLN A 1 102 ? 16.049 -1.239 -14.850 1.00 86.25 102 GLN A O 1
ATOM 739 N N . VAL A 1 103 ? 14.418 -0.209 -16.014 1.00 88.75 103 VAL A N 1
ATOM 740 C CA . VAL A 1 103 ? 14.030 -1.353 -16.848 1.00 88.75 103 VAL A CA 1
ATOM 741 C C . VAL A 1 103 ? 14.361 -1.073 -18.307 1.00 88.75 103 VAL A C 1
ATOM 743 O O . VAL A 1 103 ? 14.539 0.080 -18.701 1.00 88.75 103 VAL A O 1
ATOM 746 N N . TRP A 1 104 ? 14.447 -2.128 -19.111 1.00 89.88 104 TRP A N 1
ATOM 747 C CA . TRP A 1 104 ? 14.785 -2.023 -20.529 1.00 89.88 104 TRP A CA 1
ATOM 748 C C . TRP A 1 104 ? 13.662 -2.564 -21.404 1.00 89.88 104 TRP A C 1
ATOM 750 O O . TRP A 1 104 ? 13.189 -3.675 -21.174 1.00 89.88 104 TRP A O 1
ATOM 760 N N . SER A 1 105 ? 13.295 -1.835 -22.452 1.00 89.19 105 SER A N 1
ATOM 761 C CA . SER A 1 105 ? 12.555 -2.391 -23.587 1.00 89.19 105 SER A CA 1
ATOM 762 C C . SER A 1 105 ? 13.371 -2.221 -24.860 1.00 89.19 105 SER A C 1
ATOM 764 O O . SER A 1 105 ? 13.988 -1.184 -25.090 1.00 89.19 105 SER A O 1
ATOM 766 N N . LYS A 1 106 ? 13.331 -3.234 -25.730 1.00 87.31 106 LYS A N 1
ATOM 767 C CA . LYS A 1 106 ? 13.983 -3.176 -27.043 1.00 87.31 106 LYS A CA 1
ATOM 768 C C . LYS A 1 106 ? 13.448 -2.027 -27.909 1.00 87.31 106 LYS A C 1
ATOM 770 O O . LYS A 1 106 ? 14.201 -1.492 -28.713 1.00 87.31 106 LYS A O 1
ATOM 775 N N . ASN A 1 107 ? 12.176 -1.663 -27.752 1.00 86.94 107 ASN A N 1
ATOM 776 C CA . ASN A 1 107 ? 11.507 -0.727 -28.656 1.00 86.94 107 ASN A CA 1
ATOM 777 C C . ASN A 1 107 ? 11.674 0.738 -28.239 1.00 86.94 107 ASN A C 1
ATOM 779 O O . ASN A 1 107 ? 11.494 1.621 -29.068 1.00 86.94 107 ASN A O 1
ATOM 783 N N . VAL A 1 108 ? 12.004 1.003 -26.972 1.00 82.19 108 VAL A N 1
ATOM 784 C CA . VAL A 1 108 ? 12.069 2.377 -26.436 1.00 82.19 108 VAL A CA 1
ATOM 785 C C . VAL A 1 108 ? 13.296 2.650 -25.567 1.00 82.19 108 VAL A C 1
ATOM 787 O O . VAL A 1 108 ? 13.503 3.772 -25.116 1.00 82.19 108 VAL A O 1
ATOM 790 N N . GLY A 1 109 ? 14.123 1.641 -25.309 1.00 86.25 109 GLY A N 1
ATOM 791 C CA . GLY A 1 109 ? 15.317 1.765 -24.488 1.00 86.25 109 GLY A CA 1
ATOM 792 C C . GLY A 1 109 ? 15.042 1.772 -22.982 1.00 86.25 109 GLY A C 1
ATOM 793 O O . GLY A 1 109 ? 14.182 1.038 -22.481 1.00 86.25 109 GLY A O 1
ATOM 794 N N . TRP A 1 110 ? 15.834 2.559 -22.246 1.00 85.31 110 TRP A N 1
ATOM 795 C CA . TRP A 1 110 ? 15.803 2.612 -20.784 1.00 85.31 110 TRP A CA 1
ATOM 796 C C . TRP A 1 110 ? 14.609 3.414 -20.263 1.00 85.31 110 TRP A C 1
ATOM 798 O O . TRP A 1 110 ? 14.392 4.564 -20.642 1.00 85.31 110 TRP A O 1
ATOM 808 N N . ILE A 1 111 ? 13.885 2.826 -19.313 1.00 82.56 111 ILE A N 1
ATOM 809 C CA . ILE A 1 111 ? 12.833 3.491 -18.540 1.00 82.56 111 ILE A CA 1
ATOM 810 C C . ILE A 1 111 ? 13.338 3.609 -17.107 1.00 82.56 111 ILE A C 1
ATOM 812 O O . ILE A 1 111 ? 13.646 2.593 -16.472 1.00 82.56 111 ILE A O 1
ATOM 816 N N . ARG A 1 112 ? 13.449 4.839 -16.599 1.00 78.69 112 ARG A N 1
ATOM 817 C CA . ARG A 1 112 ? 14.009 5.107 -15.273 1.00 78.69 112 ARG A CA 1
ATOM 818 C C . ARG A 1 112 ? 12.903 5.234 -14.229 1.00 78.69 112 ARG A C 1
ATOM 820 O O . ARG A 1 112 ? 11.905 5.926 -14.422 1.00 78.69 112 ARG A O 1
ATOM 827 N N . LEU A 1 113 ? 13.103 4.540 -13.114 1.00 77.69 113 LEU A N 1
ATOM 828 C CA . LEU A 1 113 ? 12.330 4.696 -11.885 1.00 77.69 113 LEU A CA 1
ATOM 829 C C . LEU A 1 113 ? 13.106 5.625 -10.936 1.00 77.69 113 LEU A C 1
ATOM 831 O O . LEU A 1 113 ? 13.911 6.448 -11.379 1.00 77.69 113 LEU A O 1
ATOM 835 N N . ARG A 1 114 ? 12.912 5.453 -9.622 1.00 76.88 114 ARG A N 1
ATOM 836 C CA . ARG A 1 114 ? 13.622 6.223 -8.599 1.00 76.88 114 ARG A CA 1
ATOM 837 C C . ARG A 1 114 ? 15.126 5.965 -8.672 1.00 76.88 114 ARG A C 1
ATOM 839 O O . ARG A 1 114 ? 15.561 4.814 -8.718 1.00 76.88 114 ARG A O 1
ATOM 846 N N . GLY A 1 115 ? 15.922 7.028 -8.639 1.00 67.94 115 GLY A N 1
ATOM 847 C CA . GLY A 1 115 ? 17.383 6.973 -8.723 1.00 67.94 115 GLY A CA 1
ATOM 848 C C . GLY A 1 115 ? 18.054 8.065 -7.889 1.00 67.94 115 GLY A C 1
ATOM 849 O O . GLY A 1 115 ? 17.426 8.684 -7.033 1.00 67.94 115 GLY A O 1
ATOM 850 N N . THR A 1 116 ? 19.346 8.296 -8.121 1.00 60.12 116 THR A N 1
ATOM 851 C CA . THR A 1 116 ? 20.131 9.357 -7.457 1.00 60.12 116 THR A CA 1
ATOM 852 C C . THR A 1 116 ? 20.232 10.645 -8.279 1.00 60.12 116 THR A C 1
ATOM 854 O O . THR A 1 116 ? 20.729 11.649 -7.777 1.00 60.12 116 THR A O 1
ATOM 857 N N . LEU A 1 117 ? 19.768 10.628 -9.531 1.00 55.88 117 LEU A N 1
ATOM 858 C CA . LEU A 1 117 ? 19.806 11.770 -10.443 1.00 55.88 117 LEU A CA 1
ATOM 859 C C . LEU A 1 117 ? 18.514 12.595 -10.338 1.00 55.88 117 LEU A C 1
ATOM 861 O O . LEU A 1 117 ? 17.440 12.057 -10.069 1.00 55.88 117 LEU A O 1
ATOM 865 N N . VAL A 1 118 ? 18.632 13.909 -10.539 1.00 53.00 118 VAL A N 1
ATOM 866 C CA . VAL A 1 118 ? 17.518 14.869 -10.511 1.00 53.00 118 VAL A CA 1
ATOM 867 C C . VAL A 1 118 ? 17.090 15.173 -11.952 1.00 53.00 118 VAL A C 1
ATOM 869 O O . VAL A 1 118 ? 17.971 15.426 -12.775 1.00 53.00 118 VAL A O 1
ATOM 872 N N . PRO A 1 119 ? 15.781 15.211 -12.270 1.00 53.88 119 PRO A N 1
ATOM 873 C CA . PRO A 1 119 ? 14.631 14.975 -11.388 1.00 53.88 119 PRO A CA 1
ATOM 874 C C . PRO A 1 119 ? 14.427 13.495 -11.016 1.00 53.88 119 PRO A C 1
ATOM 876 O O . PRO A 1 119 ? 14.531 12.599 -11.848 1.00 53.88 119 PRO A O 1
ATOM 879 N N . ASN A 1 120 ? 14.131 13.250 -9.735 1.00 63.72 120 ASN A N 1
ATOM 880 C CA . ASN A 1 120 ? 13.977 11.908 -9.176 1.00 63.72 120 ASN A CA 1
ATOM 881 C C . ASN A 1 120 ? 12.506 11.472 -9.229 1.00 63.72 120 ASN A C 1
ATOM 883 O O . ASN A 1 120 ? 11.722 11.810 -8.343 1.00 63.72 120 ASN A O 1
ATOM 887 N N . TYR A 1 121 ? 12.136 10.752 -10.283 1.00 66.56 121 TYR A N 1
ATOM 888 C CA . TYR A 1 121 ? 10.781 10.238 -10.496 1.00 66.56 121 TYR A CA 1
ATOM 889 C C . TYR A 1 121 ? 10.596 8.883 -9.802 1.00 66.56 121 TYR A C 1
ATOM 891 O O . TYR A 1 121 ? 11.500 8.057 -9.839 1.00 66.56 121 TYR A O 1
ATOM 899 N N . GLY A 1 122 ? 9.460 8.639 -9.144 1.00 68.50 122 GLY A N 1
ATOM 900 C CA . GLY A 1 122 ? 9.278 7.491 -8.252 1.00 68.50 122 GLY A CA 1
ATOM 901 C C . GLY A 1 122 ? 7.976 6.730 -8.474 1.00 68.50 122 GLY A C 1
ATOM 902 O O . GLY A 1 122 ? 6.960 7.294 -8.873 1.00 68.50 122 GLY A O 1
ATOM 903 N N . VAL A 1 123 ? 8.018 5.432 -8.177 1.00 75.19 123 VAL A N 1
ATOM 904 C CA . VAL A 1 123 ? 6.847 4.557 -8.176 1.00 75.19 123 VAL A CA 1
ATOM 905 C C . VAL A 1 123 ? 6.820 3.772 -6.870 1.00 75.19 123 VAL A C 1
ATOM 907 O O . VAL A 1 123 ? 7.796 3.091 -6.542 1.00 75.19 123 VAL A O 1
ATOM 910 N N . ASP A 1 124 ? 5.701 3.845 -6.156 1.00 75.00 124 ASP A N 1
ATOM 911 C CA . ASP A 1 124 ? 5.477 3.127 -4.903 1.00 75.00 124 ASP A CA 1
ATOM 912 C C . ASP A 1 124 ? 4.396 2.044 -5.094 1.00 75.00 124 ASP A C 1
ATOM 914 O O . ASP A 1 124 ? 3.342 2.295 -5.685 1.00 75.00 124 ASP A O 1
ATOM 918 N N . VAL A 1 125 ? 4.647 0.819 -4.616 1.00 70.12 125 VAL A N 1
ATOM 919 C CA . VAL A 1 125 ? 3.667 -0.284 -4.680 1.00 70.12 125 VAL A CA 1
ATOM 920 C C . VAL A 1 125 ? 2.568 -0.118 -3.623 1.00 70.12 125 VAL A C 1
ATOM 922 O O . VAL A 1 125 ? 2.778 0.477 -2.570 1.00 70.12 125 VAL A O 1
ATOM 925 N N . ASP A 1 126 ? 1.389 -0.690 -3.884 1.00 66.75 126 ASP A N 1
ATOM 926 C CA . ASP A 1 126 ? 0.262 -0.807 -2.937 1.00 66.75 126 ASP A CA 1
ATOM 927 C C . ASP A 1 126 ? -0.409 0.512 -2.504 1.00 66.75 126 ASP A C 1
ATOM 929 O O . ASP A 1 126 ? -1.180 0.540 -1.532 1.00 66.75 126 ASP A O 1
ATOM 933 N N . GLY A 1 127 ? -0.200 1.576 -3.285 1.00 61.47 127 GLY A N 1
ATOM 934 C CA . GLY A 1 127 ? -1.010 2.793 -3.254 1.00 61.47 127 GLY A CA 1
ATOM 935 C C . GLY A 1 127 ? -0.563 3.874 -2.269 1.00 61.47 127 GLY A C 1
ATOM 936 O O . GLY A 1 127 ? -1.327 4.819 -2.073 1.00 61.47 127 GLY A O 1
ATOM 937 N N . GLY A 1 128 ? 0.634 3.768 -1.682 1.00 68.00 128 GLY A N 1
ATOM 938 C CA . GLY A 1 128 ? 1.225 4.813 -0.838 1.00 68.00 128 GLY A CA 1
ATOM 939 C C . GLY A 1 128 ? 2.651 4.494 -0.386 1.00 68.00 128 GLY A C 1
ATOM 940 O O . GLY A 1 128 ? 3.022 3.327 -0.254 1.00 68.00 128 GLY A O 1
ATOM 941 N N . LYS A 1 129 ? 3.444 5.529 -0.095 1.00 76.06 129 LYS A N 1
ATOM 942 C CA . LYS A 1 129 ? 4.771 5.375 0.518 1.00 76.06 129 LYS A CA 1
ATOM 943 C C . LYS A 1 129 ? 4.603 5.077 2.000 1.00 76.06 129 LYS A C 1
ATOM 945 O O . LYS A 1 129 ? 4.121 5.935 2.736 1.00 76.06 129 LYS A O 1
ATOM 950 N N . VAL A 1 130 ? 5.036 3.910 2.478 1.00 77.19 130 VAL A N 1
ATOM 951 C CA . VAL A 1 130 ? 4.974 3.612 3.921 1.00 77.19 130 VAL A CA 1
ATOM 952 C C . VAL A 1 130 ? 5.931 4.536 4.678 1.00 77.19 130 VAL A C 1
ATOM 954 O O . VAL A 1 130 ? 7.134 4.567 4.410 1.00 77.19 130 VAL A O 1
ATOM 957 N N . VAL A 1 131 ? 5.399 5.286 5.646 1.00 79.44 131 VAL A N 1
ATOM 958 C CA . VAL A 1 131 ? 6.136 6.298 6.421 1.00 79.44 131 VAL A CA 1
ATOM 959 C C . VAL A 1 131 ? 6.195 5.996 7.919 1.00 79.44 131 VAL A C 1
ATOM 961 O O . VAL A 1 131 ? 6.587 6.862 8.696 1.00 79.44 131 VAL A O 1
ATOM 964 N N . ASN A 1 132 ? 5.895 4.763 8.343 1.00 80.56 132 ASN A N 1
ATOM 965 C CA . ASN A 1 132 ? 5.915 4.355 9.756 1.00 80.56 132 ASN A CA 1
ATOM 966 C C . ASN A 1 132 ? 7.193 4.786 10.502 1.00 80.56 132 ASN A C 1
ATOM 968 O O . ASN A 1 132 ? 7.119 5.297 11.613 1.00 80.56 132 ASN A O 1
ATOM 972 N N . GLY A 1 133 ? 8.367 4.651 9.871 1.00 74.75 133 GLY A N 1
ATOM 973 C CA . GLY A 1 133 ? 9.660 5.018 10.468 1.00 74.75 133 GLY A CA 1
ATOM 974 C C . GLY A 1 133 ? 9.881 6.520 10.702 1.00 74.75 133 GLY A C 1
ATOM 975 O O . GLY A 1 133 ? 10.910 6.895 11.263 1.00 74.75 133 GLY A O 1
ATOM 976 N N . LYS A 1 134 ? 8.952 7.384 10.271 1.00 80.62 134 LYS A N 1
ATOM 977 C CA . LYS A 1 134 ? 8.952 8.827 10.568 1.00 80.62 134 LYS A CA 1
ATOM 978 C C . LYS A 1 134 ? 8.283 9.153 11.906 1.00 80.62 134 LYS A C 1
ATOM 980 O O . LYS A 1 134 ? 8.401 10.283 12.388 1.00 80.62 134 LYS A O 1
ATOM 985 N N . PHE A 1 135 ? 7.623 8.172 12.516 1.00 81.56 135 PHE A N 1
ATOM 986 C CA . PHE A 1 135 ? 6.919 8.304 13.783 1.00 81.56 135 PHE A CA 1
ATOM 987 C C . PHE A 1 135 ? 7.625 7.476 14.863 1.00 81.56 135 PHE A C 1
ATOM 989 O O . PHE A 1 135 ? 8.042 6.345 14.597 1.00 81.56 135 PHE A O 1
ATOM 99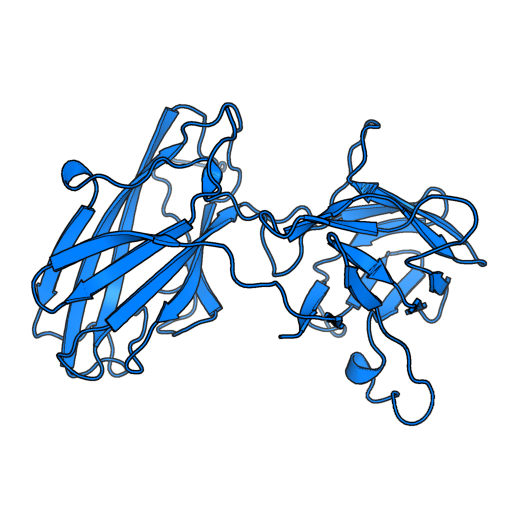6 N N . PRO A 1 136 ? 7.786 8.013 16.083 1.00 72.88 136 PRO A N 1
ATOM 997 C CA . PRO A 1 136 ? 8.297 7.233 17.197 1.00 72.88 136 PRO A CA 1
ATOM 998 C C . PRO A 1 136 ? 7.258 6.176 17.610 1.00 72.88 136 PRO A C 1
ATOM 1000 O O . PRO A 1 136 ? 6.067 6.344 17.327 1.00 72.88 136 PRO A O 1
ATOM 1003 N N . PRO A 1 137 ? 7.666 5.116 18.328 1.00 70.44 137 PRO A N 1
ATOM 1004 C CA . PRO A 1 137 ? 6.711 4.253 19.014 1.00 70.44 137 PRO A CA 1
ATOM 1005 C C . PRO A 1 137 ? 5.786 5.105 19.894 1.00 70.44 137 PRO A C 1
ATOM 1007 O O . PRO A 1 137 ? 6.255 5.984 20.622 1.00 70.44 137 PRO A O 1
ATOM 1010 N N . LEU A 1 138 ? 4.476 4.871 19.827 1.00 69.06 138 LEU A N 1
ATOM 1011 C CA . LEU A 1 138 ? 3.525 5.579 20.679 1.00 69.06 138 LEU A CA 1
ATOM 1012 C C . LEU A 1 138 ? 3.670 5.091 22.130 1.00 69.06 138 LEU A C 1
ATOM 1014 O O . LEU A 1 138 ? 3.341 3.957 22.470 1.00 69.06 138 LEU A O 1
ATOM 1018 N N . GLY A 1 139 ? 4.186 5.951 23.004 1.00 66.25 139 GLY A N 1
ATOM 1019 C CA . GLY A 1 139 ? 4.156 5.700 24.445 1.00 66.25 139 GLY A CA 1
ATOM 1020 C C . GLY A 1 139 ? 2.726 5.735 24.995 1.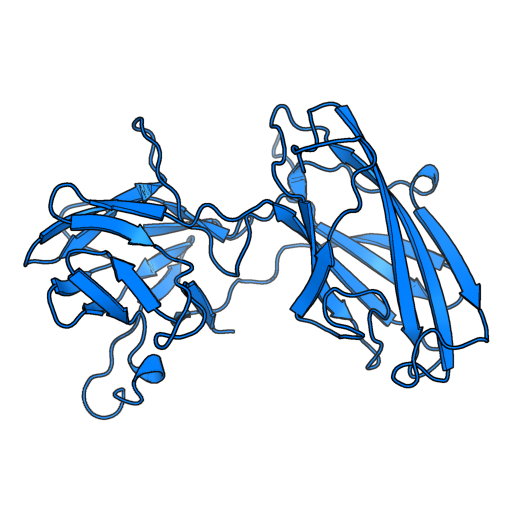00 66.25 139 GLY A C 1
ATOM 1021 O O . GLY A 1 139 ? 1.819 6.269 24.355 1.00 66.25 139 GLY A O 1
ATOM 1022 N N . SER A 1 140 ? 2.529 5.240 26.219 1.00 66.81 140 SER A N 1
ATOM 1023 C CA . SER A 1 140 ? 1.227 5.236 26.912 1.00 66.81 140 SER A CA 1
ATOM 1024 C C . SER A 1 140 ? 0.584 6.625 27.053 1.00 66.81 140 SER A C 1
ATOM 1026 O O . SER A 1 140 ? -0.633 6.725 27.147 1.00 66.81 140 SER A O 1
ATOM 1028 N N . GLY A 1 141 ? 1.367 7.709 27.010 1.00 77.00 141 GLY A N 1
ATOM 1029 C CA . GLY A 1 141 ? 0.846 9.083 26.997 1.00 77.00 141 GLY A CA 1
ATOM 1030 C C . GLY A 1 141 ? 0.202 9.516 25.672 1.00 77.00 141 GLY A C 1
ATOM 1031 O O . GLY A 1 141 ? -0.581 10.461 25.660 1.00 77.00 141 GLY A O 1
ATOM 1032 N N . ASN A 1 142 ? 0.500 8.814 24.576 1.00 80.62 142 ASN A N 1
ATOM 1033 C CA . ASN A 1 142 ? 0.049 9.135 23.220 1.00 80.62 142 ASN A CA 1
ATOM 1034 C C . ASN A 1 142 ? -1.039 8.182 22.714 1.00 80.62 142 ASN A C 1
ATOM 1036 O O . ASN A 1 142 ? -1.432 8.291 21.557 1.00 80.62 142 ASN A O 1
ATOM 1040 N N . VAL A 1 143 ? -1.509 7.240 23.537 1.00 84.31 143 VAL A N 1
ATOM 1041 C CA . VAL A 1 143 ? -2.600 6.322 23.189 1.00 84.31 143 VAL A CA 1
ATOM 1042 C C . VAL A 1 143 ? -3.591 6.265 24.338 1.00 84.31 143 VAL A C 1
ATOM 1044 O O . VAL A 1 143 ? -3.235 5.952 25.470 1.00 84.31 143 VAL A O 1
ATOM 1047 N N . ARG A 1 144 ? -4.857 6.535 24.039 1.00 86.62 144 ARG A N 1
ATOM 1048 C CA . ARG A 1 144 ? -5.982 6.363 24.956 1.00 86.62 144 ARG A CA 1
ATOM 1049 C C . ARG A 1 144 ? -6.958 5.382 24.342 1.00 86.62 144 ARG A C 1
ATOM 1051 O O . ARG A 1 144 ? -7.191 5.411 23.137 1.00 86.62 144 ARG A O 1
ATOM 1058 N N . THR A 1 145 ? -7.527 4.523 25.174 1.00 88.06 145 THR A N 1
ATOM 1059 C CA . THR A 1 145 ? -8.512 3.536 24.730 1.00 88.06 145 THR A CA 1
ATOM 1060 C C . THR A 1 145 ? -9.802 3.691 25.511 1.00 88.06 145 THR A C 1
ATOM 1062 O O . THR A 1 145 ? -9.802 4.220 26.622 1.00 88.06 145 THR A O 1
ATOM 1065 N N . GLY A 1 146 ? -10.903 3.266 24.910 1.00 88.69 146 GLY A N 1
ATOM 1066 C CA . GLY A 1 146 ? -12.212 3.248 25.541 1.00 88.69 146 GLY A CA 1
ATOM 1067 C C . GLY A 1 146 ? -13.079 2.154 24.942 1.00 88.69 146 GLY A C 1
ATOM 1068 O O . GLY A 1 146 ? -12.805 1.653 23.853 1.00 88.69 146 GLY A O 1
ATOM 1069 N N . PHE A 1 147 ? -14.142 1.798 25.648 1.00 90.62 147 PHE A N 1
ATOM 1070 C CA . PHE A 1 147 ? -15.113 0.821 25.185 1.00 90.62 147 PHE A CA 1
ATOM 1071 C C . PHE A 1 147 ? -16.526 1.379 25.337 1.00 90.62 147 PHE A C 1
ATOM 1073 O O . PHE A 1 147 ? -16.848 2.012 26.341 1.00 90.62 147 PHE A O 1
ATOM 1080 N N . SER A 1 148 ? -17.358 1.141 24.329 1.00 92.50 148 SER A N 1
ATOM 1081 C CA . SER A 1 148 ? -18.776 1.478 24.323 1.00 92.50 148 SER A CA 1
ATOM 1082 C C . SER A 1 148 ? -19.584 0.252 23.930 1.00 92.50 148 SER A C 1
ATOM 1084 O O . SER A 1 148 ? -19.287 -0.397 22.928 1.00 92.50 148 SER A O 1
ATOM 1086 N N . LEU A 1 149 ? -20.644 -0.036 24.682 1.00 93.12 149 LEU A N 1
ATOM 1087 C CA . LEU A 1 149 ? -21.602 -1.082 24.321 1.00 93.12 149 LEU A CA 1
ATOM 1088 C C . LEU A 1 149 ? -22.433 -0.707 23.086 1.00 93.12 149 LEU A C 1
ATOM 1090 O O . LEU A 1 149 ? -22.981 -1.594 22.441 1.00 93.12 149 LEU A O 1
ATOM 1094 N N . SER A 1 150 ? -22.494 0.578 22.723 1.00 95.94 150 SER A N 1
ATOM 1095 C CA . SER A 1 150 ? -23.174 1.039 21.511 1.00 95.94 150 SER A CA 1
ATOM 1096 C C . SER A 1 150 ? -22.324 0.741 20.266 1.00 95.94 150 SER A C 1
ATOM 1098 O O . SER A 1 150 ? -21.201 1.256 20.161 1.00 95.94 150 SER A O 1
ATOM 1100 N N . PRO A 1 151 ? -22.826 -0.053 19.302 1.00 95.69 151 PRO A N 1
ATOM 1101 C CA . PRO A 1 151 ? -22.110 -0.351 18.063 1.00 95.69 151 PRO A CA 1
ATOM 1102 C C . PRO A 1 151 ? -21.942 0.883 17.168 1.00 95.69 151 PRO A C 1
ATOM 1104 O O . PRO A 1 151 ? -22.905 1.601 16.909 1.00 95.69 151 PRO A O 1
ATOM 1107 N N . CYS A 1 152 ? -20.740 1.095 16.628 1.00 94.69 152 CYS A N 1
ATOM 1108 C CA . CYS A 1 152 ? -20.470 2.114 15.608 1.00 94.69 152 CYS A CA 1
ATOM 1109 C C . CYS A 1 152 ? -20.969 1.708 14.215 1.00 94.69 152 CYS A C 1
ATOM 1111 O O . CYS A 1 152 ? -21.080 2.543 13.321 1.00 94.69 152 CYS A O 1
ATOM 1113 N N . SER A 1 153 ? -21.251 0.419 14.017 1.00 95.19 153 SER A N 1
ATOM 1114 C CA . SER A 1 153 ? -21.777 -0.142 12.777 1.00 95.19 153 SER A CA 1
ATOM 1115 C C . SER A 1 153 ? -22.463 -1.476 13.053 1.00 95.19 153 SER A C 1
ATOM 1117 O O . SER A 1 153 ? -22.028 -2.236 13.919 1.00 95.19 153 SER A O 1
ATOM 1119 N N . ALA A 1 154 ? -23.464 -1.821 12.240 1.00 94.88 154 ALA A N 1
ATOM 1120 C CA . ALA A 1 154 ? -24.059 -3.158 12.218 1.00 94.88 154 ALA A CA 1
ATOM 1121 C C . ALA A 1 154 ? -23.028 -4.269 11.929 1.00 94.88 154 ALA A C 1
ATOM 1123 O O . ALA A 1 154 ? -23.217 -5.420 12.320 1.00 94.88 154 ALA A O 1
ATOM 1124 N N . ALA A 1 155 ? -21.909 -3.937 11.275 1.00 93.50 155 ALA A N 1
ATOM 1125 C CA . ALA A 1 155 ? -20.829 -4.882 11.023 1.00 93.50 155 ALA A CA 1
ATOM 1126 C C . ALA A 1 155 ? -20.038 -5.257 12.293 1.00 93.50 155 ALA A C 1
ATOM 1128 O O . ALA A 1 155 ? -19.380 -6.295 12.284 1.00 93.50 155 ALA A O 1
ATOM 1129 N N . GLY A 1 156 ? -20.149 -4.495 13.385 1.00 94.62 156 GLY A N 1
ATOM 1130 C CA . GLY A 1 156 ? -19.540 -4.787 14.685 1.00 94.62 156 GLY A CA 1
ATOM 1131 C C . GLY A 1 156 ? -20.559 -4.700 15.826 1.00 94.62 156 GLY A C 1
ATOM 1132 O O . GLY A 1 156 ? -20.502 -3.753 16.606 1.00 94.62 156 GLY A O 1
ATOM 1133 N N . PRO A 1 157 ? -21.507 -5.650 15.928 1.00 96.12 157 PRO A N 1
ATOM 1134 C CA . PRO A 1 157 ? -22.652 -5.546 16.833 1.00 96.12 157 PRO A CA 1
ATOM 1135 C C . PRO A 1 157 ? -22.305 -5.715 18.320 1.00 96.12 157 PRO A C 1
ATOM 1137 O O . PRO A 1 157 ? -23.132 -5.391 19.166 1.00 96.12 157 PRO A O 1
ATOM 1140 N N . ALA A 1 158 ? -21.112 -6.213 18.665 1.00 94.81 158 ALA A N 1
ATOM 1141 C CA . ALA A 1 158 ? -20.723 -6.485 20.052 1.00 94.81 158 ALA A CA 1
ATOM 1142 C C . ALA A 1 158 ? -20.204 -5.246 20.813 1.00 94.81 158 ALA A C 1
ATOM 1144 O O . ALA A 1 158 ? -19.778 -5.367 21.966 1.00 94.81 158 ALA A O 1
ATOM 1145 N N . GLY A 1 159 ? -20.231 -4.075 20.171 1.00 94.12 159 GLY A N 1
ATOM 1146 C CA . GLY A 1 159 ? -19.813 -2.792 20.727 1.00 94.12 159 GLY A CA 1
ATOM 1147 C C . GLY A 1 159 ? -18.684 -2.141 19.929 1.00 94.12 159 GLY A C 1
ATOM 1148 O O . GLY A 1 159 ? -18.199 -2.674 18.929 1.00 94.12 159 GLY A O 1
ATOM 1149 N N . THR A 1 160 ? -18.263 -0.970 20.395 1.00 95.56 160 THR A N 1
ATOM 1150 C CA . THR A 1 160 ? -17.194 -0.171 19.794 1.00 95.56 160 THR A CA 1
ATOM 1151 C C . THR A 1 160 ? -16.005 -0.095 20.734 1.00 95.56 160 THR A C 1
ATOM 1153 O O . THR A 1 160 ? -16.120 0.404 21.854 1.00 95.56 160 THR A O 1
ATOM 1156 N N . PHE A 1 161 ? -14.845 -0.529 20.258 1.00 93.81 161 PHE A N 1
ATOM 1157 C CA . PHE A 1 161 ? -13.571 -0.268 20.910 1.00 93.81 161 PHE A CA 1
ATOM 1158 C C . PHE A 1 161 ? -12.922 0.966 20.274 1.00 93.81 161 PHE A C 1
ATOM 1160 O O . PHE A 1 161 ? -12.713 1.018 19.065 1.00 93.81 161 PHE A O 1
ATOM 1167 N N . ILE A 1 162 ? -12.635 1.978 21.085 1.00 92.06 162 ILE A N 1
ATOM 1168 C CA . ILE A 1 162 ? -12.162 3.291 20.646 1.00 92.06 162 ILE A CA 1
ATOM 1169 C C . ILE A 1 162 ? -10.676 3.390 20.950 1.00 92.06 162 ILE A C 1
ATOM 1171 O O . ILE A 1 162 ? -10.258 3.164 22.084 1.00 92.06 162 ILE A O 1
ATOM 1175 N N . ILE A 1 163 ? -9.887 3.786 19.958 1.00 90.19 163 ILE A N 1
ATOM 1176 C CA . ILE A 1 163 ? -8.466 4.094 20.118 1.00 90.19 163 ILE A CA 1
ATOM 1177 C C . ILE A 1 163 ? -8.258 5.536 19.675 1.00 90.19 163 ILE A C 1
ATOM 1179 O O . ILE A 1 163 ? -8.523 5.876 18.527 1.00 90.19 163 ILE A O 1
ATOM 1183 N N . VAL A 1 164 ? -7.755 6.382 20.565 1.00 88.88 164 VAL A N 1
ATOM 1184 C CA . VAL A 1 164 ? -7.306 7.738 20.241 1.00 88.88 164 VAL A CA 1
ATOM 1185 C C . VAL A 1 164 ? -5.793 7.769 20.360 1.00 88.88 164 VAL A C 1
ATOM 1187 O O . VAL A 1 164 ? -5.255 7.463 21.422 1.00 88.88 164 VAL A O 1
ATOM 1190 N N . ALA A 1 165 ? -5.112 8.122 19.276 1.00 88.19 165 ALA A N 1
ATOM 1191 C CA . ALA A 1 165 ? -3.660 8.128 19.199 1.00 88.19 165 ALA A CA 1
ATOM 1192 C C . ALA A 1 165 ? -3.123 9.485 18.723 1.00 88.19 165 ALA A C 1
ATOM 1194 O O . ALA A 1 165 ? -3.673 10.092 17.803 1.00 88.19 165 ALA A O 1
ATOM 1195 N N . THR A 1 166 ? -2.028 9.934 19.334 1.00 87.19 166 THR A N 1
ATOM 1196 C CA . THR A 1 166 ? -1.306 11.162 18.985 1.00 87.19 166 THR A CA 1
ATOM 1197 C C . THR A 1 166 ? 0.004 10.811 18.294 1.00 87.19 166 THR A C 1
ATOM 1199 O O . THR A 1 166 ? 0.852 10.125 18.861 1.00 87.19 166 THR A O 1
ATOM 1202 N N . PHE A 1 167 ? 0.206 11.320 17.085 1.00 86.19 167 PHE A N 1
ATOM 1203 C CA . PHE A 1 167 ? 1.392 11.060 16.273 1.00 86.19 167 PHE A CA 1
ATOM 1204 C C . PHE A 1 167 ? 2.219 12.320 16.109 1.00 86.19 167 PHE A C 1
ATOM 1206 O O . PHE A 1 167 ? 1.656 13.380 15.864 1.00 86.19 167 PHE A O 1
ATOM 1213 N N . LYS A 1 168 ? 3.550 12.183 16.168 1.00 86.25 168 LYS A N 1
ATOM 1214 C CA . LYS A 1 168 ? 4.509 13.251 15.860 1.00 86.25 168 LYS A CA 1
ATOM 1215 C C . LYS A 1 168 ? 5.364 12.876 14.661 1.00 86.25 168 LYS A C 1
ATOM 1217 O O . LYS A 1 168 ? 6.021 11.834 14.702 1.00 86.25 168 LYS A O 1
ATOM 1222 N N . ASN A 1 169 ? 5.436 13.735 13.647 1.00 87.88 169 ASN A N 1
ATOM 1223 C CA . ASN A 1 169 ? 6.460 13.585 12.616 1.00 87.88 169 ASN A CA 1
ATOM 1224 C C . ASN A 1 169 ? 7.828 13.946 13.215 1.00 87.88 169 ASN A C 1
ATOM 1226 O O . ASN A 1 169 ? 8.100 15.099 13.530 1.00 87.88 169 ASN A O 1
ATOM 1230 N N . THR A 1 170 ? 8.693 12.954 13.399 1.00 85.88 170 THR A N 1
ATOM 1231 C CA . THR A 1 170 ? 10.053 13.138 13.948 1.00 85.88 170 THR A CA 1
ATOM 1232 C C . THR A 1 170 ? 11.135 13.132 12.873 1.00 85.88 170 THR A C 1
ATOM 1234 O O . THR A 1 170 ? 12.325 13.196 13.179 1.00 85.88 170 THR A O 1
ATOM 1237 N N . SER A 1 171 ? 10.735 13.028 11.605 1.00 83.06 171 SER A N 1
ATOM 1238 C CA . SER A 1 171 ? 11.653 13.084 10.474 1.00 83.06 171 SER A CA 1
ATOM 1239 C C . SER A 1 171 ? 11.924 14.525 10.038 1.00 83.06 171 SER A C 1
ATOM 1241 O O . SER A 1 171 ? 11.179 15.437 10.386 1.00 83.06 171 SER A O 1
ATOM 1243 N N . ALA A 1 172 ? 12.977 14.717 9.241 1.00 83.94 172 ALA A N 1
ATOM 1244 C CA . ALA A 1 172 ? 13.264 15.990 8.576 1.00 83.94 172 ALA A CA 1
ATOM 1245 C C . ALA A 1 172 ? 12.378 16.233 7.338 1.00 83.94 172 ALA A C 1
ATOM 1247 O O . ALA A 1 172 ? 12.402 17.315 6.758 1.00 83.94 172 ALA A O 1
ATOM 1248 N N . ASP A 1 173 ? 11.586 15.239 6.933 1.00 82.69 173 ASP A N 1
ATOM 1249 C CA . ASP A 1 173 ? 10.765 15.304 5.734 1.00 82.69 173 ASP A CA 1
ATOM 1250 C C . ASP A 1 173 ? 9.347 15.771 6.064 1.00 82.69 173 ASP A C 1
ATOM 1252 O O . ASP A 1 173 ? 8.736 15.329 7.040 1.00 82.69 173 ASP A O 1
ATOM 1256 N N . THR A 1 174 ? 8.762 16.554 5.163 1.00 83.19 174 THR A N 1
ATOM 1257 C CA . THR A 1 174 ? 7.312 16.780 5.160 1.00 83.19 174 THR A CA 1
ATOM 1258 C C . THR A 1 174 ? 6.592 15.545 4.614 1.00 83.19 174 THR A C 1
ATOM 1260 O O . THR A 1 174 ? 7.033 14.959 3.625 1.00 83.19 174 THR A O 1
ATOM 1263 N N . ILE A 1 175 ? 5.492 15.152 5.253 1.00 82.62 175 ILE A N 1
ATOM 1264 C CA . ILE A 1 175 ? 4.581 14.101 4.778 1.00 82.62 175 ILE A CA 1
ATOM 1265 C C . ILE A 1 175 ? 3.420 14.802 4.076 1.00 82.62 175 ILE A C 1
ATOM 1267 O O . ILE A 1 175 ? 2.842 15.724 4.639 1.00 82.62 175 ILE A O 1
ATOM 1271 N N . SER A 1 176 ? 3.118 14.454 2.831 1.00 81.00 176 SER A N 1
ATOM 1272 C CA . SER A 1 176 ? 2.292 15.289 1.949 1.00 81.00 176 SER A CA 1
ATOM 1273 C C . SER A 1 176 ? 0.786 15.046 2.014 1.00 81.00 176 SER A C 1
ATOM 1275 O O . SER A 1 176 ? 0.044 15.999 1.773 1.00 81.00 176 SER A O 1
ATOM 1277 N N . ARG A 1 177 ? 0.357 13.805 2.275 1.00 79.12 177 ARG A N 1
ATOM 1278 C CA . ARG A 1 177 ? -1.029 13.342 2.460 1.00 79.12 177 ARG A CA 1
ATOM 1279 C C . ARG A 1 177 ? -1.052 12.063 3.313 1.00 79.12 177 ARG A C 1
ATOM 1281 O O . ARG A 1 177 ? -1.211 10.971 2.770 1.00 79.12 177 ARG A O 1
ATOM 1288 N N . PRO A 1 178 ? -0.889 12.161 4.641 1.00 84.88 178 PRO A N 1
ATOM 1289 C CA . PRO A 1 178 ? -0.896 10.978 5.485 1.00 84.88 178 PRO A CA 1
ATOM 1290 C C . PRO A 1 178 ? -2.280 10.310 5.529 1.00 84.88 178 PRO A C 1
ATOM 1292 O O . PRO A 1 178 ? -3.303 10.971 5.723 1.00 84.88 178 PRO A O 1
ATOM 1295 N N . PHE A 1 179 ? -2.305 8.986 5.417 1.00 86.12 179 PHE A N 1
ATOM 1296 C CA . PHE A 1 179 ? -3.476 8.146 5.668 1.00 86.12 179 PHE A CA 1
ATOM 1297 C C . PHE A 1 179 ? -3.046 6.815 6.286 1.00 86.12 179 PHE A C 1
ATOM 1299 O O . PHE A 1 179 ? -1.919 6.360 6.099 1.00 86.12 179 PHE A O 1
ATOM 1306 N N . PHE A 1 180 ? -3.937 6.175 7.033 1.00 88.50 180 PHE A N 1
ATOM 1307 C CA . PHE A 1 180 ? -3.707 4.832 7.556 1.00 88.50 180 PHE A CA 1
ATOM 1308 C C . PHE A 1 180 ? -4.295 3.790 6.618 1.00 88.50 180 PHE A C 1
ATOM 1310 O O . PHE A 1 180 ? -5.350 4.014 6.031 1.00 88.50 180 PHE A O 1
ATOM 1317 N N . LYS A 1 181 ? -3.650 2.629 6.522 1.00 87.12 181 LYS A N 1
ATOM 1318 C CA . LYS A 1 181 ? -4.199 1.429 5.887 1.00 87.12 181 LYS A CA 1
ATOM 1319 C C . LYS A 1 181 ? -4.175 0.286 6.886 1.00 87.12 181 LYS A C 1
ATOM 1321 O O . LYS A 1 181 ? -3.124 -0.039 7.445 1.00 87.12 181 LYS A O 1
ATOM 1326 N N . VAL A 1 182 ? -5.332 -0.328 7.105 1.00 88.31 182 VAL A N 1
ATOM 1327 C CA . VAL A 1 182 ? -5.474 -1.512 7.951 1.00 88.31 182 VAL A CA 1
ATOM 1328 C C . VAL A 1 182 ? -4.753 -2.663 7.279 1.00 88.31 182 VAL A C 1
ATOM 1330 O O . VAL A 1 182 ? -5.064 -3.046 6.155 1.00 88.31 182 VAL A O 1
ATOM 1333 N N . ARG A 1 183 ? -3.780 -3.235 7.973 1.00 80.88 183 ARG A N 1
ATOM 1334 C CA . ARG A 1 183 ? -3.047 -4.402 7.492 1.00 80.88 183 ARG A CA 1
ATOM 1335 C C . ARG A 1 183 ? -3.609 -5.693 8.054 1.00 80.88 183 ARG A C 1
ATOM 1337 O O . ARG A 1 183 ? -3.708 -6.683 7.340 1.00 80.88 183 ARG A O 1
ATOM 1344 N N . SER A 1 184 ? -3.958 -5.680 9.333 1.00 85.88 184 SER A N 1
ATOM 1345 C CA . SER A 1 184 ? -4.581 -6.809 10.006 1.00 85.88 184 SER A CA 1
ATOM 1346 C C . SER A 1 184 ? -5.579 -6.287 11.020 1.00 85.88 184 SER A C 1
ATOM 1348 O O . SER A 1 184 ? -5.272 -5.371 11.782 1.00 85.88 184 SER A O 1
ATOM 1350 N N . LEU A 1 185 ? -6.766 -6.874 11.007 1.00 90.69 185 LEU A N 1
ATOM 1351 C CA . LEU A 1 185 ? -7.791 -6.669 12.011 1.00 90.69 185 LEU A CA 1
ATOM 1352 C C . LEU A 1 185 ? -8.455 -8.023 12.249 1.00 90.69 185 LEU A C 1
ATOM 1354 O O . LEU A 1 185 ? -9.215 -8.507 11.411 1.00 90.69 185 LEU A O 1
ATOM 1358 N N . THR A 1 186 ? -8.065 -8.690 13.335 1.00 89.88 186 THR A N 1
ATOM 1359 C CA . THR A 1 186 ? -8.484 -10.074 13.607 1.00 89.88 186 THR A CA 1
ATOM 1360 C C . THR A 1 186 ? -9.839 -10.136 14.314 1.00 89.88 186 THR A C 1
ATOM 1362 O O . THR A 1 186 ? -10.417 -9.114 14.682 1.00 89.88 186 THR A O 1
ATOM 1365 N N . GLY A 1 187 ? -10.392 -11.346 14.449 1.00 88.81 187 GLY A N 1
ATOM 1366 C CA . GLY A 1 187 ? -11.705 -11.565 15.068 1.00 88.81 187 GLY A CA 1
ATOM 1367 C C . GLY A 1 187 ? -12.892 -11.163 14.186 1.00 88.81 187 GLY A C 1
ATOM 1368 O O . GLY A 1 187 ? -14.017 -11.124 14.664 1.00 88.81 187 GLY A O 1
ATOM 1369 N N . GLY A 1 188 ? -12.655 -10.845 12.907 1.00 93.06 188 GLY A N 1
ATOM 1370 C CA . GLY A 1 188 ? -13.691 -10.355 11.991 1.00 93.06 188 GLY A CA 1
ATOM 1371 C C . GLY A 1 188 ? -14.158 -8.926 12.288 1.00 93.06 188 GLY A C 1
ATOM 1372 O O . GLY A 1 188 ? -15.171 -8.494 11.736 1.00 93.06 188 GLY A O 1
ATOM 1373 N N . ASN A 1 189 ? -13.442 -8.210 13.160 1.00 95.31 189 ASN A N 1
ATOM 1374 C CA . ASN A 1 189 ? -13.722 -6.825 13.519 1.00 95.31 189 ASN A CA 1
ATOM 1375 C C . ASN A 1 189 ? -13.557 -5.894 12.306 1.00 95.31 189 ASN A C 1
ATOM 1377 O O . ASN A 1 189 ? -12.883 -6.226 11.327 1.00 95.31 189 ASN A O 1
ATOM 1381 N N . VAL A 1 190 ? -14.155 -4.707 12.383 1.00 96.56 190 VAL A N 1
ATOM 1382 C CA . VAL A 1 190 ? -14.108 -3.695 11.317 1.00 96.56 190 VAL A CA 1
ATOM 1383 C C . VAL A 1 190 ? -13.675 -2.341 11.864 1.00 96.56 190 VAL A C 1
ATOM 1385 O O . VAL A 1 190 ? -14.037 -1.973 12.976 1.00 96.56 190 VAL A O 1
ATOM 1388 N N . LEU A 1 191 ? -12.928 -1.574 11.078 1.00 97.06 191 LEU A N 1
ATOM 1389 C CA . LEU A 1 191 ? -12.723 -0.150 11.303 1.00 97.06 191 LEU A CA 1
ATOM 1390 C C . LEU A 1 191 ? -13.969 0.583 10.796 1.00 97.06 191 LEU A C 1
ATOM 1392 O O . LEU A 1 191 ? -14.165 0.708 9.591 1.00 97.06 191 LEU A O 1
ATOM 1396 N N . CYS A 1 192 ? -14.835 1.017 11.709 1.00 96.69 192 CYS A N 1
ATOM 1397 C CA . CYS A 1 192 ? -16.126 1.633 11.402 1.00 96.69 192 CYS A CA 1
ATOM 1398 C C . CYS A 1 192 ? -15.989 2.958 10.656 1.00 96.69 192 CYS A C 1
ATOM 1400 O O . CYS A 1 192 ? -16.748 3.226 9.729 1.00 96.69 192 CYS A O 1
ATOM 1402 N N . ASN A 1 193 ? -15.033 3.786 11.072 1.00 95.25 193 ASN A N 1
ATOM 1403 C CA . ASN A 1 193 ? -14.830 5.124 10.532 1.00 95.25 193 ASN A CA 1
ATOM 1404 C C . ASN A 1 193 ? -13.880 5.154 9.326 1.00 95.25 193 ASN A C 1
ATOM 1406 O O . ASN A 1 193 ? -13.354 6.214 9.012 1.00 95.25 193 ASN A O 1
ATOM 1410 N N . ALA A 1 194 ? -13.647 4.012 8.674 1.00 94.56 194 ALA A N 1
ATOM 1411 C CA . ALA A 1 194 ? -12.827 3.931 7.473 1.00 94.56 194 ALA A CA 1
ATOM 1412 C C . ALA A 1 194 ? -13.413 4.740 6.300 1.00 94.56 194 ALA A C 1
ATOM 1414 O O . ALA A 1 194 ? -14.629 4.925 6.175 1.00 94.56 194 ALA A O 1
ATOM 1415 N N . ASP A 1 195 ? -12.530 5.197 5.412 1.00 89.12 195 ASP A N 1
ATOM 1416 C CA . ASP A 1 195 ? -12.895 5.892 4.183 1.00 89.12 195 ASP A CA 1
ATOM 1417 C C . ASP A 1 195 ? -13.767 4.972 3.312 1.00 89.12 195 ASP A C 1
ATOM 1419 O O . ASP A 1 195 ? -13.401 3.832 3.022 1.00 89.12 195 ASP A O 1
ATOM 1423 N N . GLY A 1 196 ? -14.931 5.462 2.880 1.00 90.00 196 GLY A N 1
ATOM 1424 C CA . GLY A 1 196 ? -15.879 4.669 2.087 1.00 90.00 196 GLY A CA 1
ATOM 1425 C C . GLY A 1 196 ? -16.747 3.693 2.895 1.00 90.00 196 GLY A C 1
ATOM 1426 O O . GLY A 1 196 ? -17.582 3.014 2.302 1.00 90.00 196 GLY A O 1
ATOM 1427 N N . GLY A 1 197 ? -16.610 3.660 4.226 1.00 93.38 197 GLY A N 1
ATOM 1428 C CA . GLY A 1 197 ? -17.459 2.890 5.139 1.00 93.38 197 GLY A CA 1
ATOM 1429 C C . GLY A 1 197 ? -16.723 1.768 5.888 1.00 93.38 197 GLY A C 1
ATOM 1430 O O . GLY A 1 197 ? -15.539 1.536 5.650 1.00 93.38 197 GLY A O 1
ATOM 1431 N N . PRO A 1 198 ? -17.413 1.059 6.807 1.00 96.25 198 PRO A N 1
ATOM 1432 C CA . PRO A 1 198 ? -16.796 0.060 7.678 1.00 96.25 198 PRO A CA 1
ATOM 1433 C C . PRO A 1 198 ? -16.054 -1.050 6.919 1.00 96.25 198 PRO A C 1
ATOM 1435 O O . PRO A 1 198 ? -16.640 -1.707 6.059 1.00 96.25 198 PRO A O 1
ATOM 1438 N N . GLY A 1 199 ? -14.794 -1.317 7.279 1.00 95.19 199 GLY A N 1
ATOM 1439 C CA . GLY A 1 199 ? -13.963 -2.304 6.575 1.00 95.19 199 GLY A CA 1
ATOM 1440 C C . GLY A 1 199 ? -12.876 -2.967 7.429 1.00 95.19 199 GLY A C 1
ATOM 1441 O O . GLY A 1 199 ? -12.510 -2.474 8.490 1.00 95.19 199 GLY A O 1
ATOM 1442 N N . GLY A 1 200 ? -12.375 -4.118 6.972 1.00 92.56 200 GLY A N 1
ATOM 1443 C CA . GLY A 1 200 ? -11.304 -4.891 7.620 1.00 92.56 200 GLY A CA 1
ATOM 1444 C C . GLY A 1 200 ? -9.913 -4.605 7.025 1.00 92.56 200 GLY A C 1
ATOM 1445 O O . GLY A 1 200 ? -9.620 -3.462 6.675 1.00 92.56 200 GLY A O 1
ATOM 1446 N N . PRO A 1 201 ? -9.033 -5.618 6.878 1.00 89.44 201 PRO A N 1
ATOM 1447 C CA . PRO A 1 201 ? -7.767 -5.470 6.157 1.00 89.44 201 PRO A CA 1
ATOM 1448 C C . PRO A 1 201 ? -7.942 -4.816 4.778 1.00 89.44 201 PRO A C 1
ATOM 1450 O O . PRO A 1 201 ? -8.815 -5.193 4.004 1.00 89.44 201 PRO A O 1
ATOM 1453 N N . GLY A 1 202 ? -7.102 -3.829 4.477 1.00 84.69 202 GLY A N 1
ATOM 1454 C CA . GLY A 1 202 ? -7.155 -3.004 3.272 1.00 84.69 202 GLY A CA 1
ATOM 1455 C C . GLY A 1 202 ? -7.932 -1.695 3.432 1.00 84.69 202 GLY A C 1
ATOM 1456 O O . GLY A 1 202 ? -7.679 -0.779 2.652 1.00 84.69 202 GLY A O 1
ATOM 1457 N N . ALA A 1 203 ? -8.807 -1.577 4.439 1.00 89.94 203 ALA A N 1
ATOM 1458 C CA . ALA A 1 203 ? -9.539 -0.343 4.714 1.00 89.94 203 ALA A CA 1
ATOM 1459 C C . ALA A 1 203 ? -8.576 0.814 5.011 1.00 89.94 203 ALA A C 1
ATOM 1461 O O . ALA A 1 203 ? -7.537 0.610 5.647 1.00 89.94 203 ALA A O 1
ATOM 1462 N N . THR A 1 204 ? -8.913 2.020 4.561 1.00 90.75 204 THR A N 1
ATOM 1463 C CA . THR A 1 204 ? -8.098 3.215 4.800 1.00 90.75 204 THR A CA 1
ATOM 1464 C C . THR A 1 204 ? -8.787 4.181 5.744 1.00 90.75 204 THR A C 1
ATOM 1466 O O . THR A 1 204 ? -10.001 4.139 5.909 1.00 90.75 204 THR A O 1
ATOM 1469 N N . LEU A 1 205 ? -8.006 5.038 6.390 1.00 90.81 205 LEU A N 1
ATOM 1470 C CA . LEU A 1 205 ? -8.515 6.149 7.180 1.00 90.81 205 LEU A CA 1
ATOM 1471 C C . LEU A 1 205 ? -7.650 7.378 6.925 1.00 90.81 205 LEU A C 1
ATOM 1473 O O . LEU A 1 205 ? -6.474 7.412 7.304 1.00 90.81 205 LEU A O 1
ATOM 1477 N N . THR A 1 206 ? -8.234 8.388 6.289 1.00 88.56 206 THR A N 1
ATOM 1478 C CA . THR A 1 206 ? -7.549 9.649 6.006 1.00 88.56 206 THR A CA 1
ATOM 1479 C C . THR A 1 206 ? -7.273 10.407 7.304 1.00 88.56 206 THR A C 1
ATOM 1481 O O . THR A 1 206 ? -8.149 10.521 8.161 1.00 88.56 206 THR A O 1
ATOM 1484 N N . VAL A 1 207 ? -6.060 10.950 7.464 1.00 86.44 207 VAL A N 1
ATOM 1485 C CA . VAL A 1 207 ? -5.736 11.781 8.632 1.00 86.44 207 VAL A CA 1
ATOM 1486 C C . VAL A 1 207 ? -6.460 13.130 8.517 1.00 86.44 207 VAL A C 1
ATOM 1488 O O . VAL A 1 207 ? -6.216 13.864 7.554 1.00 86.44 207 VAL A O 1
ATOM 1491 N N . PRO A 1 208 ? -7.325 13.499 9.482 1.00 71.31 208 PRO A N 1
ATOM 1492 C CA . PRO A 1 208 ? -7.972 14.803 9.496 1.00 71.31 208 PRO A CA 1
ATOM 1493 C C . PRO A 1 208 ? -6.971 15.852 9.996 1.00 71.31 208 PRO A C 1
ATOM 1495 O O . PRO A 1 208 ? -6.752 16.005 11.195 1.00 71.31 208 PRO A O 1
ATOM 1498 N N . LEU A 1 209 ? -6.318 16.554 9.072 1.00 63.09 209 LEU A N 1
ATOM 1499 C CA . LEU A 1 209 ? -5.414 17.655 9.409 1.00 63.09 209 LEU A CA 1
ATOM 1500 C C . LEU A 1 209 ? -6.240 18.936 9.589 1.00 63.09 209 LEU A C 1
ATOM 1502 O O . LEU A 1 209 ? -6.914 19.379 8.660 1.00 63.09 209 LEU A O 1
ATOM 1506 N N . ILE A 1 210 ? -6.222 19.496 10.800 1.00 49.75 210 ILE A N 1
ATOM 1507 C CA . ILE A 1 210 ? -6.906 20.748 11.143 1.00 49.75 210 ILE A CA 1
ATOM 1508 C C . ILE A 1 210 ? -5.952 21.907 10.835 1.00 49.75 210 ILE A C 1
ATOM 1510 O O . ILE A 1 210 ? -5.128 22.240 11.675 1.00 49.75 210 ILE A O 1
ATOM 1514 N N . ASP A 1 211 ? -6.056 22.490 9.641 1.00 47.06 211 ASP A N 1
ATOM 1515 C CA . ASP A 1 211 ? -5.949 23.939 9.407 1.00 47.06 211 ASP A CA 1
ATOM 1516 C C . ASP A 1 211 ? -6.422 24.260 7.978 1.00 47.06 211 ASP A C 1
ATOM 1518 O O . ASP A 1 211 ? -6.310 23.458 7.046 1.00 47.06 211 ASP A O 1
ATOM 1522 N N . ASN A 1 212 ? -7.015 25.432 7.829 1.00 42.72 212 ASN A N 1
ATOM 1523 C CA . ASN A 1 212 ? -7.729 25.912 6.668 1.00 42.72 212 ASN A CA 1
ATOM 1524 C C . ASN A 1 212 ? -6.850 25.967 5.408 1.00 42.72 212 ASN A C 1
ATOM 1526 O O . ASN A 1 212 ? -5.808 26.613 5.362 1.00 42.72 212 ASN A O 1
ATOM 1530 N N . SER A 1 213 ? -7.391 25.402 4.326 1.00 45.00 213 SER A N 1
ATOM 1531 C CA . SER A 1 213 ? -7.019 25.609 2.920 1.00 45.00 213 SER A CA 1
ATOM 1532 C C . SER A 1 213 ? -5.733 24.916 2.390 1.00 45.00 213 SER A C 1
ATOM 1534 O O . SER A 1 213 ? -4.588 25.255 2.665 1.00 45.00 213 SER A O 1
ATOM 1536 N N . VAL A 1 214 ? -5.968 23.952 1.487 1.00 48.91 214 VAL A N 1
ATOM 1537 C CA . VAL A 1 214 ? -5.081 23.464 0.403 1.00 48.91 214 VAL A CA 1
ATOM 1538 C C . VAL A 1 214 ? -3.911 22.524 0.756 1.00 48.91 214 VAL A C 1
ATOM 1540 O O . VAL A 1 214 ? -3.534 21.723 -0.102 1.00 48.91 214 VAL A O 1
ATOM 1543 N N . LYS A 1 215 ? -3.359 22.490 1.975 1.00 51.06 215 LYS A N 1
ATOM 1544 C CA . LYS A 1 215 ? -2.187 21.630 2.264 1.00 51.06 215 LYS A CA 1
ATOM 1545 C C . LYS A 1 215 ? -2.494 20.511 3.259 1.00 51.06 215 LYS A C 1
ATOM 1547 O O . LYS A 1 215 ? -2.376 20.686 4.459 1.00 51.06 215 LYS A O 1
ATOM 1552 N N . ARG A 1 216 ? -2.771 19.310 2.739 1.00 66.12 216 ARG A N 1
ATOM 1553 C CA . ARG A 1 216 ? -2.833 18.036 3.490 1.00 66.12 216 ARG A CA 1
ATOM 1554 C C . ARG A 1 216 ? -1.456 17.578 4.038 1.00 66.12 216 ARG A C 1
ATOM 1556 O O . ARG A 1 216 ? -1.199 16.382 4.103 1.00 66.12 216 ARG A O 1
ATOM 1563 N N . LYS A 1 217 ? -0.558 18.504 4.387 1.00 79.62 217 LYS A N 1
ATOM 1564 C CA . LYS A 1 217 ? 0.837 18.213 4.742 1.00 79.62 217 LYS A CA 1
ATOM 1565 C C . LYS A 1 217 ? 1.032 18.161 6.258 1.00 79.62 217 LYS A C 1
ATOM 1567 O O . LYS A 1 217 ? 0.417 18.939 6.969 1.00 79.62 217 LYS A O 1
ATOM 1572 N N . LEU A 1 218 ? 1.920 17.285 6.715 1.00 83.81 218 LEU A N 1
ATOM 1573 C CA . LEU A 1 218 ? 2.401 17.183 8.089 1.00 83.81 218 LEU A CA 1
ATOM 1574 C C . LEU A 1 218 ? 3.909 17.474 8.104 1.00 83.81 218 LEU A C 1
ATOM 1576 O O . LEU A 1 218 ? 4.720 16.666 7.630 1.00 83.81 218 LEU A O 1
ATOM 1580 N N . TYR A 1 219 ? 4.284 18.644 8.610 1.00 86.69 219 TYR A N 1
ATOM 1581 C CA . TYR A 1 219 ? 5.661 19.133 8.623 1.00 86.69 219 TYR A CA 1
ATOM 1582 C C . TYR A 1 219 ? 6.506 18.469 9.728 1.00 86.69 219 TYR A C 1
ATOM 1584 O O . TYR A 1 219 ? 5.966 17.848 10.651 1.00 86.69 219 TYR A O 1
ATOM 1592 N N . PRO A 1 220 ? 7.847 18.555 9.647 1.00 89.12 220 PRO A N 1
ATOM 1593 C CA . PRO A 1 220 ? 8.734 18.112 10.720 1.00 89.12 220 PRO A CA 1
ATOM 1594 C C . PRO A 1 220 ? 8.349 18.704 12.080 1.00 89.12 220 PRO A C 1
ATOM 1596 O O . PRO A 1 220 ? 8.205 19.912 12.231 1.00 89.12 220 PRO A O 1
ATOM 1599 N N . GLY A 1 221 ? 8.206 17.846 13.087 1.00 86.94 221 GLY A N 1
ATOM 1600 C CA . GLY A 1 221 ? 7.865 18.227 14.456 1.00 86.94 221 GLY A CA 1
ATOM 1601 C C . GLY A 1 221 ? 6.370 18.372 14.744 1.00 86.94 221 GLY A C 1
ATOM 1602 O O . GLY A 1 221 ? 6.010 18.410 15.922 1.00 86.94 221 GLY A O 1
ATOM 1603 N N . GLU A 1 222 ? 5.508 18.399 13.728 1.00 88.38 222 GLU A N 1
ATOM 1604 C CA . GLU A 1 222 ? 4.067 18.556 13.923 1.00 88.38 222 GLU A CA 1
ATOM 1605 C C . GLU A 1 222 ? 3.402 17.306 14.497 1.00 88.38 222 GLU A C 1
ATOM 1607 O O . GLU A 1 222 ? 3.849 16.168 14.296 1.00 88.38 222 GLU A O 1
ATOM 1612 N N . LEU A 1 223 ? 2.313 17.557 15.225 1.00 87.19 223 LEU A N 1
ATOM 1613 C CA . LEU A 1 223 ? 1.497 16.560 15.896 1.00 87.19 223 LEU A CA 1
ATOM 1614 C C . LEU A 1 223 ? 0.110 16.499 15.260 1.00 87.19 223 LEU A C 1
ATOM 1616 O O . LEU A 1 223 ? -0.452 17.530 14.901 1.00 87.19 223 LEU A O 1
ATOM 1620 N N . PHE A 1 224 ? -0.482 15.311 15.211 1.00 86.31 224 PHE A N 1
ATOM 1621 C CA . PHE A 1 224 ? -1.909 15.159 14.939 1.00 86.31 224 PHE A CA 1
ATOM 1622 C C . PHE A 1 224 ? -2.524 14.092 15.842 1.00 86.31 224 PHE A C 1
ATOM 1624 O O . PHE A 1 224 ? -1.848 13.161 16.284 1.00 86.31 224 PHE A O 1
ATOM 1631 N N . ASN A 1 225 ? -3.824 14.227 16.096 1.00 87.19 225 ASN A N 1
ATOM 1632 C CA . ASN A 1 225 ? -4.619 13.225 16.796 1.00 87.19 225 ASN A CA 1
ATOM 1633 C C . ASN A 1 225 ? -5.489 12.481 15.792 1.00 87.19 225 ASN A C 1
ATOM 1635 O O . ASN A 1 225 ? -6.068 13.092 14.896 1.00 87.19 225 ASN A O 1
ATOM 1639 N N . ILE A 1 226 ? -5.622 11.172 15.967 1.00 89.44 226 ILE A N 1
ATOM 1640 C CA . ILE A 1 226 ? -6.540 10.364 15.175 1.00 89.44 226 ILE A CA 1
ATOM 1641 C C . ILE A 1 226 ? -7.291 9.378 16.055 1.00 89.44 226 ILE A C 1
ATOM 1643 O O . ILE A 1 226 ? -6.769 8.874 17.050 1.00 89.44 226 ILE A O 1
ATOM 1647 N N . ARG A 1 227 ? -8.540 9.124 15.674 1.00 91.88 227 ARG A N 1
ATOM 1648 C CA . ARG A 1 227 ? -9.435 8.187 16.337 1.00 91.88 227 ARG A CA 1
ATOM 1649 C C . ARG A 1 227 ? -9.709 7.003 15.414 1.00 91.88 227 ARG A C 1
ATOM 1651 O O . ARG A 1 227 ? -10.097 7.206 14.267 1.00 91.88 227 ARG A O 1
ATOM 1658 N N . PHE A 1 228 ? -9.545 5.790 15.925 1.00 93.25 228 PHE A N 1
ATOM 1659 C CA . PHE A 1 228 ? -9.979 4.552 15.286 1.00 93.25 228 PHE A CA 1
ATOM 1660 C C . PHE A 1 228 ? -11.174 3.999 16.060 1.00 93.25 228 PHE A C 1
ATOM 1662 O O . PHE A 1 228 ? -11.063 3.740 17.261 1.00 93.25 228 PHE A O 1
ATOM 1669 N N . ASP A 1 229 ? -12.300 3.818 15.374 1.00 95.38 229 ASP A N 1
ATOM 1670 C CA . ASP A 1 229 ? -13.493 3.186 15.932 1.00 95.38 229 ASP A CA 1
ATOM 1671 C C . ASP A 1 229 ? -13.565 1.743 15.435 1.00 95.38 229 ASP A C 1
ATOM 1673 O O . ASP A 1 229 ? -13.871 1.487 14.270 1.00 95.38 229 ASP A O 1
ATOM 1677 N N . ILE A 1 230 ? -13.251 0.790 16.308 1.00 95.94 230 ILE A N 1
ATOM 1678 C CA . ILE A 1 230 ? -13.247 -0.634 15.980 1.00 95.94 230 ILE A CA 1
ATOM 1679 C C . ILE A 1 230 ? -14.595 -1.239 16.370 1.00 95.94 230 ILE A C 1
ATOM 1681 O O . ILE A 1 230 ? -14.902 -1.394 17.552 1.00 95.94 230 ILE A O 1
ATOM 1685 N N . GLY A 1 231 ? -15.393 -1.606 15.373 1.00 96.56 231 GLY A N 1
ATOM 1686 C CA . GLY A 1 231 ? -16.616 -2.376 15.558 1.00 96.56 231 GLY A CA 1
ATOM 1687 C C . GLY A 1 231 ? -16.280 -3.833 15.852 1.00 96.56 231 GLY A C 1
ATOM 1688 O O . GLY A 1 231 ? -15.686 -4.518 15.012 1.00 96.56 231 GLY A O 1
ATOM 1689 N N . LEU A 1 232 ? -16.668 -4.310 17.035 1.00 95.62 232 LEU A N 1
ATOM 1690 C CA . LEU A 1 232 ? -16.357 -5.659 17.493 1.00 95.62 232 LEU A CA 1
ATOM 1691 C C . LEU A 1 232 ? -17.400 -6.670 17.011 1.00 95.62 232 LEU A C 1
ATOM 1693 O O . LEU A 1 232 ? -18.602 -6.477 17.193 1.00 95.62 232 LEU A O 1
ATOM 1697 N N . LYS A 1 233 ? -16.953 -7.796 16.449 1.00 95.19 233 LYS A N 1
ATOM 1698 C CA . LYS A 1 233 ? -17.825 -8.960 16.203 1.00 95.19 233 LYS A CA 1
ATOM 1699 C C . LYS A 1 233 ? -18.146 -9.709 17.483 1.00 95.19 233 LYS A C 1
ATOM 1701 O O . LYS A 1 233 ? -19.274 -10.143 17.678 1.00 95.19 233 LYS A O 1
ATOM 1706 N N . THR A 1 234 ? -17.148 -9.833 18.345 1.00 91.88 234 THR A N 1
ATOM 1707 C CA . THR A 1 234 ? -17.231 -10.456 19.665 1.00 91.88 234 THR A CA 1
ATOM 1708 C C . THR A 1 234 ? -16.351 -9.673 20.626 1.00 91.88 234 THR A C 1
ATOM 1710 O O . THR A 1 234 ? -15.341 -9.103 20.211 1.00 91.88 234 THR A O 1
ATOM 1713 N N . GLN A 1 235 ? -16.671 -9.698 21.916 1.00 89.38 235 GLN A N 1
ATOM 1714 C CA . GLN A 1 235 ? -15.820 -9.113 22.955 1.00 89.38 235 GLN A CA 1
ATOM 1715 C C . GLN A 1 235 ? -14.671 -10.073 23.297 1.00 89.38 235 GLN A C 1
ATOM 1717 O O . GLN A 1 235 ? -14.667 -10.728 24.333 1.00 89.38 235 GLN A O 1
ATOM 1722 N N . ALA A 1 236 ? -13.712 -10.191 22.381 1.00 84.88 236 ALA A N 1
ATOM 1723 C CA . ALA A 1 236 ? -12.517 -11.019 22.518 1.00 84.88 236 ALA A CA 1
ATOM 1724 C C . ALA A 1 236 ? -11.258 -10.191 22.226 1.00 84.88 236 ALA A C 1
ATOM 1726 O O . ALA A 1 236 ? -11.339 -9.106 21.648 1.00 84.88 236 ALA A O 1
ATOM 1727 N N . GLN A 1 237 ? -10.087 -10.699 22.618 1.00 83.50 237 GLN A N 1
ATOM 1728 C CA . GLN A 1 237 ? -8.817 -10.084 22.226 1.00 83.50 237 GLN A CA 1
ATOM 1729 C C . GLN A 1 237 ? -8.666 -10.085 20.703 1.00 83.50 237 GLN A C 1
ATOM 1731 O O . GLN A 1 237 ? -9.027 -11.053 20.032 1.00 83.50 237 GLN A O 1
ATOM 1736 N N . PHE A 1 238 ? -8.094 -9.011 20.166 1.00 85.38 238 PHE A N 1
ATOM 1737 C CA . PHE A 1 238 ? -7.829 -8.892 18.740 1.00 85.38 238 PHE A CA 1
ATOM 1738 C C . PHE A 1 238 ? -6.515 -8.158 18.473 1.00 85.38 238 PHE A C 1
ATOM 1740 O O . PHE A 1 238 ? -5.944 -7.464 19.316 1.00 85.38 238 PHE A O 1
ATOM 1747 N N . THR A 1 239 ? -6.026 -8.320 17.254 1.00 83.44 239 THR A N 1
ATOM 1748 C CA . THR A 1 239 ? -4.852 -7.627 16.742 1.00 83.44 239 THR A CA 1
ATOM 1749 C C . THR A 1 239 ? -5.313 -6.559 15.772 1.00 83.44 239 THR A C 1
ATOM 1751 O O . THR A 1 239 ? -6.084 -6.856 14.858 1.00 83.44 239 THR A O 1
ATOM 1754 N N . PHE A 1 240 ? -4.812 -5.339 15.951 1.00 87.25 240 PHE A N 1
ATOM 1755 C CA . PHE A 1 240 ? -5.016 -4.231 15.032 1.00 87.25 240 PHE A CA 1
ATOM 1756 C C . PHE A 1 240 ? -3.664 -3.687 14.571 1.00 87.25 240 PHE A C 1
ATOM 1758 O O . PHE A 1 240 ? -2.905 -3.089 15.334 1.00 87.25 240 PHE A O 1
ATOM 1765 N N . LEU A 1 241 ? -3.349 -3.940 13.303 1.00 81.88 241 LEU A N 1
ATOM 1766 C CA . LEU A 1 241 ? -2.131 -3.478 12.649 1.00 81.88 241 LEU A CA 1
ATOM 1767 C C . LEU A 1 241 ? -2.495 -2.462 11.581 1.00 81.88 241 LEU A C 1
ATOM 1769 O O . LEU A 1 241 ? -3.286 -2.769 10.685 1.00 81.88 241 LEU A O 1
ATOM 1773 N N . VAL A 1 242 ? -1.854 -1.301 11.630 1.00 85.00 242 VAL A N 1
ATOM 1774 C CA . VAL A 1 242 ? -1.971 -0.273 10.598 1.00 85.00 242 VAL A CA 1
ATOM 1775 C C . VAL A 1 242 ? -0.593 0.160 10.129 1.00 85.00 242 VAL A C 1
ATOM 1777 O O . VAL A 1 242 ? 0.353 0.250 10.913 1.00 85.00 242 VAL A O 1
ATOM 1780 N N . ASP A 1 243 ? -0.504 0.449 8.840 1.00 84.19 243 ASP A N 1
ATOM 1781 C CA . ASP A 1 243 ? 0.597 1.213 8.272 1.00 84.19 243 ASP A CA 1
ATOM 1782 C C . ASP A 1 243 ? 0.099 2.657 8.075 1.00 84.19 243 ASP A C 1
ATOM 1784 O O . ASP A 1 243 ? -1.049 2.862 7.677 1.00 84.19 243 ASP A O 1
ATOM 1788 N N . ILE A 1 244 ? 0.933 3.654 8.376 1.00 86.19 244 ILE A N 1
ATOM 1789 C CA . ILE A 1 244 ? 0.728 5.037 7.938 1.00 86.19 244 ILE A CA 1
ATOM 1790 C C . ILE A 1 244 ? 1.483 5.240 6.627 1.00 86.19 244 ILE A C 1
ATOM 1792 O O . ILE A 1 244 ? 2.672 4.925 6.507 1.00 86.19 244 ILE A O 1
ATOM 1796 N N . LEU A 1 245 ? 0.770 5.747 5.632 1.00 82.62 245 LEU A N 1
ATOM 1797 C CA . LEU A 1 245 ? 1.246 5.957 4.279 1.00 82.62 245 LEU A CA 1
ATOM 1798 C C . LEU A 1 245 ? 1.146 7.435 3.923 1.00 82.62 245 LEU A C 1
ATOM 1800 O O . LEU A 1 245 ? 0.267 8.138 4.411 1.00 82.62 245 LEU A O 1
ATOM 1804 N N . ASP A 1 246 ? 2.064 7.887 3.081 1.00 81.06 246 ASP A N 1
ATOM 1805 C CA . ASP A 1 246 ? 1.998 9.169 2.386 1.00 81.06 246 ASP A CA 1
ATOM 1806 C C . ASP A 1 246 ? 1.491 8.961 0.949 1.00 81.06 246 ASP A C 1
ATOM 1808 O O . ASP A 1 246 ? 1.493 7.827 0.451 1.00 81.06 246 ASP A O 1
ATOM 1812 N N . ASP A 1 247 ? 1.087 10.047 0.281 1.00 72.69 247 ASP A N 1
ATOM 1813 C CA . ASP A 1 247 ? 0.704 10.033 -1.136 1.00 72.69 247 ASP A CA 1
ATOM 1814 C C . ASP A 1 247 ? 1.782 9.288 -1.951 1.00 72.69 247 ASP A C 1
ATOM 1816 O O . ASP A 1 247 ? 2.970 9.601 -1.815 1.00 72.69 247 ASP A O 1
ATOM 1820 N N . PRO A 1 248 ? 1.404 8.282 -2.762 1.00 67.38 248 PRO A N 1
ATOM 1821 C CA . PRO A 1 248 ? 2.369 7.507 -3.526 1.00 67.38 248 PRO A CA 1
ATOM 1822 C C . PRO A 1 248 ? 3.019 8.380 -4.594 1.00 67.38 248 PRO A C 1
ATOM 1824 O O . PRO A 1 248 ? 2.317 9.012 -5.394 1.00 67.38 248 PRO A O 1
ATOM 1827 N N . ASP A 1 249 ? 4.343 8.302 -4.707 1.00 69.62 249 ASP A N 1
ATOM 1828 C CA . ASP A 1 249 ? 4.974 8.654 -5.971 1.00 69.62 249 ASP A CA 1
ATOM 1829 C C . ASP A 1 249 ? 4.438 7.663 -7.016 1.00 69.62 249 ASP A C 1
ATOM 1831 O O . ASP A 1 249 ? 4.552 6.444 -6.872 1.00 69.62 249 ASP A O 1
ATOM 1835 N N . SER A 1 250 ? 3.739 8.190 -8.020 1.00 72.75 250 SER A N 1
ATOM 1836 C CA . SER A 1 250 ? 2.990 7.388 -8.998 1.00 72.75 250 SER A CA 1
ATOM 1837 C C . SER A 1 250 ? 3.542 7.527 -10.411 1.00 72.75 250 SER A C 1
ATOM 1839 O O . SER A 1 250 ? 2.959 6.971 -11.335 1.00 72.75 250 SER A O 1
ATOM 1841 N N . PHE A 1 251 ? 4.629 8.273 -10.603 1.00 71.56 251 PHE A N 1
ATOM 1842 C CA . PHE A 1 251 ? 5.124 8.625 -11.927 1.00 71.56 251 PHE A CA 1
ATOM 1843 C C . PHE A 1 251 ? 6.595 8.256 -12.098 1.00 71.56 251 PHE A C 1
ATOM 1845 O O . PHE A 1 251 ? 7.453 8.701 -11.338 1.00 71.56 251 PHE A O 1
ATOM 1852 N N . ALA A 1 252 ? 6.884 7.491 -13.145 1.00 71.94 252 ALA A N 1
ATOM 1853 C CA . ALA A 1 252 ? 8.227 7.239 -13.658 1.00 71.94 252 ALA A CA 1
ATOM 1854 C C . ALA A 1 252 ? 8.442 7.986 -14.981 1.00 71.94 252 ALA A C 1
ATOM 1856 O O . ALA A 1 252 ? 7.483 8.452 -15.598 1.00 71.94 252 ALA A O 1
ATOM 1857 N N . TRP A 1 253 ? 9.692 8.077 -15.436 1.00 76.62 253 TRP A N 1
ATOM 1858 C CA . TRP A 1 253 ? 10.025 8.741 -16.694 1.00 76.62 253 TRP A CA 1
ATOM 1859 C C . TRP A 1 253 ? 10.985 7.902 -17.533 1.00 76.62 253 TRP A C 1
ATOM 1861 O O . TRP A 1 253 ? 11.961 7.344 -17.026 1.00 76.62 253 TRP A O 1
ATOM 1871 N N . GLY A 1 254 ? 10.741 7.840 -18.838 1.00 70.19 254 GLY A N 1
ATOM 1872 C CA . GLY A 1 254 ? 11.717 7.322 -19.793 1.00 70.19 254 GLY A CA 1
ATOM 1873 C C . GLY A 1 254 ? 11.992 8.330 -20.897 1.00 70.19 254 GLY A C 1
ATOM 1874 O O . GLY A 1 254 ? 11.074 8.988 -21.386 1.00 70.19 254 GLY A O 1
ATOM 1875 N N . GLU A 1 255 ? 13.259 8.401 -21.308 1.00 68.50 255 GLU A N 1
ATOM 1876 C CA . GLU A 1 255 ? 13.775 9.359 -22.300 1.00 68.50 255 GLU A CA 1
ATOM 1877 C C . GLU A 1 255 ? 12.962 9.362 -23.597 1.00 68.50 255 GLU A C 1
ATOM 1879 O O . GLU A 1 255 ? 12.726 10.417 -24.174 1.00 68.50 255 GLU A O 1
ATOM 1884 N N . ASN A 1 256 ? 12.466 8.192 -24.001 1.00 70.12 256 ASN A N 1
ATOM 1885 C CA . ASN A 1 256 ? 11.755 8.005 -25.265 1.00 70.12 256 ASN A CA 1
ATOM 1886 C C . ASN A 1 256 ? 10.246 7.784 -25.096 1.00 70.12 256 ASN A C 1
ATOM 1888 O O . ASN A 1 256 ? 9.565 7.482 -26.072 1.00 70.12 256 ASN A O 1
ATOM 1892 N N . ILE A 1 257 ? 9.723 7.866 -23.866 1.00 70.88 257 ILE A N 1
ATOM 1893 C CA . ILE A 1 257 ? 8.324 7.508 -23.568 1.00 70.88 257 ILE A CA 1
ATOM 1894 C C . ILE A 1 257 ? 7.579 8.555 -22.742 1.00 70.88 257 ILE A C 1
ATOM 1896 O O . ILE A 1 257 ? 6.354 8.501 -22.648 1.00 70.88 257 ILE A O 1
ATOM 1900 N N . GLY A 1 258 ? 8.303 9.510 -22.155 1.00 77.94 258 GLY A N 1
ATOM 1901 C CA . GLY A 1 258 ? 7.737 10.520 -21.273 1.00 77.94 258 GLY A CA 1
ATOM 1902 C C . GLY A 1 258 ? 7.284 9.933 -19.938 1.00 77.94 258 GLY A C 1
ATOM 1903 O O . GLY A 1 258 ? 7.931 9.043 -19.377 1.00 77.94 258 GLY A O 1
ATOM 1904 N N . TRP A 1 259 ? 6.190 10.476 -19.410 1.00 79.25 259 TRP A N 1
ATOM 1905 C CA . TRP A 1 259 ? 5.651 10.113 -18.105 1.00 79.25 259 TRP A CA 1
ATOM 1906 C C . TRP A 1 259 ? 4.887 8.789 -18.139 1.00 79.25 259 TRP A C 1
ATOM 1908 O O . TRP A 1 259 ? 3.968 8.596 -18.933 1.00 79.25 259 TRP A O 1
ATOM 1918 N N . LEU A 1 260 ? 5.241 7.902 -17.215 1.00 79.56 260 LEU A N 1
ATOM 1919 C CA . LEU A 1 260 ? 4.573 6.634 -16.965 1.00 79.56 260 LEU A CA 1
ATOM 1920 C C . LEU A 1 260 ? 3.831 6.708 -15.629 1.00 79.56 260 LEU A C 1
ATOM 1922 O O . LEU A 1 260 ? 4.455 6.857 -14.584 1.00 79.56 260 LEU A O 1
ATOM 1926 N N . ASN A 1 261 ? 2.510 6.572 -15.663 1.00 78.25 261 ASN A N 1
ATOM 1927 C CA . ASN A 1 261 ? 1.620 6.552 -14.511 1.00 78.25 261 ASN A CA 1
ATOM 1928 C C . ASN A 1 261 ? 1.423 5.117 -13.982 1.00 78.25 261 ASN A C 1
ATOM 1930 O O . ASN A 1 261 ? 0.925 4.237 -14.685 1.00 78.25 261 ASN A O 1
ATOM 1934 N N . ALA A 1 262 ? 1.783 4.895 -12.719 1.00 76.06 262 ALA A N 1
ATOM 1935 C CA . ALA A 1 262 ? 1.637 3.642 -11.982 1.00 76.06 262 ALA A CA 1
ATOM 1936 C C . ALA A 1 262 ? 0.331 3.539 -11.172 1.00 76.06 262 ALA A C 1
ATOM 1938 O O . ALA A 1 262 ? 0.032 2.476 -10.626 1.00 76.06 262 ALA A O 1
ATOM 1939 N N . LYS A 1 263 ? -0.468 4.613 -11.126 1.00 73.69 263 LYS A N 1
ATOM 1940 C CA . LYS A 1 263 ? -1.827 4.650 -10.564 1.00 73.69 263 LYS A CA 1
ATOM 1941 C C . LYS A 1 263 ? -2.831 5.238 -11.578 1.00 73.69 263 LYS A C 1
ATOM 1943 O O . LYS A 1 263 ? -3.457 6.267 -11.311 1.00 73.69 263 LYS A O 1
ATOM 1948 N N . PRO A 1 264 ? -2.973 4.635 -12.770 1.00 68.19 264 PRO A N 1
ATOM 1949 C CA . PRO A 1 264 ? -3.907 5.123 -13.778 1.00 68.19 264 PRO A CA 1
ATOM 1950 C C . PRO A 1 264 ? -5.366 4.945 -13.329 1.00 68.19 264 PRO A C 1
ATOM 1952 O O . PRO A 1 264 ? -5.724 3.940 -12.717 1.00 68.19 264 PRO A O 1
ATOM 1955 N N . SER A 1 265 ? -6.222 5.919 -13.643 1.00 57.84 265 SER A N 1
ATOM 1956 C CA . SER A 1 265 ? -7.679 5.801 -13.519 1.00 57.84 265 SER A CA 1
ATOM 1957 C C . SER A 1 265 ? -8.286 5.259 -14.826 1.00 57.84 265 SER A C 1
ATOM 1959 O O . SER A 1 265 ? -7.774 5.527 -15.911 1.00 57.84 265 SER A O 1
ATOM 1961 N N . GLY A 1 266 ? -9.378 4.482 -14.753 1.00 58.50 266 GLY A N 1
ATOM 1962 C CA . GLY A 1 266 ? -10.139 4.021 -15.931 1.00 58.50 266 GLY A CA 1
ATOM 1963 C C . GLY A 1 266 ? -10.155 2.501 -16.172 1.00 58.50 266 GLY A C 1
ATOM 1964 O O . GLY A 1 266 ? -9.997 1.709 -15.247 1.00 58.50 266 GLY A O 1
ATOM 1965 N N . ARG A 1 267 ? -10.395 2.086 -17.432 1.00 47.59 267 ARG A N 1
ATOM 1966 C CA . ARG A 1 267 ? -10.663 0.683 -17.845 1.00 47.59 267 ARG A CA 1
ATOM 1967 C C . ARG A 1 267 ? -9.507 -0.310 -17.612 1.00 47.59 267 ARG A C 1
ATOM 1969 O O . ARG A 1 267 ? -9.746 -1.510 -17.667 1.00 47.59 267 ARG A O 1
ATOM 1976 N N . GLY A 1 268 ? -8.283 0.157 -17.356 1.00 53.09 268 GLY A N 1
ATOM 1977 C CA . GLY A 1 268 ? -7.081 -0.680 -17.219 1.00 53.09 268 GLY A CA 1
ATOM 1978 C C . GLY A 1 268 ? -6.751 -1.161 -15.800 1.00 53.09 268 GLY A C 1
ATOM 1979 O O . GLY A 1 268 ? -5.633 -1.589 -15.558 1.00 53.09 268 GLY A O 1
ATOM 1980 N N . GLY A 1 269 ? -7.685 -1.117 -14.848 1.00 58.31 269 GLY A N 1
ATOM 1981 C CA . GLY A 1 269 ? -7.497 -1.742 -13.532 1.00 58.31 269 GLY A CA 1
ATOM 1982 C C . GLY A 1 269 ? -6.647 -0.938 -12.528 1.00 58.31 269 GLY A C 1
ATOM 1983 O O . GLY A 1 269 ? -6.266 0.198 -12.789 1.00 58.31 269 GLY A O 1
ATOM 1984 N N . PRO A 1 270 ? -6.382 -1.494 -11.330 1.00 59.72 270 PRO A N 1
ATOM 1985 C CA . PRO A 1 270 ? -6.106 -0.722 -10.105 1.00 59.72 270 PRO A CA 1
ATOM 1986 C C . PRO A 1 270 ? -4.660 -0.222 -9.935 1.00 59.72 270 PRO A C 1
ATOM 1988 O O . PRO A 1 270 ? -4.224 0.026 -8.813 1.00 59.72 270 PRO A O 1
ATOM 1991 N N . GLY A 1 271 ? -3.921 -0.059 -11.033 1.00 72.00 271 GLY A N 1
ATOM 1992 C CA . GLY A 1 271 ? -2.512 0.327 -11.002 1.00 72.00 271 GLY A CA 1
ATOM 1993 C C . GLY A 1 271 ? -1.590 -0.754 -10.435 1.00 72.00 271 GLY A C 1
ATOM 1994 O O . GLY A 1 271 ? -1.970 -1.919 -10.303 1.00 72.00 271 GLY A O 1
ATOM 1995 N N . LEU A 1 272 ? -0.355 -0.363 -10.134 1.00 77.38 272 LEU A N 1
ATOM 1996 C CA . LEU A 1 272 ? 0.693 -1.234 -9.611 1.00 77.38 272 LEU A CA 1
ATOM 1997 C C . LEU A 1 272 ? 0.376 -1.732 -8.192 1.00 77.38 272 LEU A C 1
ATOM 1999 O O . LEU A 1 272 ? 0.166 -0.943 -7.269 1.00 77.38 272 LEU A O 1
ATOM 2003 N N . ARG A 1 273 ? 0.446 -3.050 -7.993 1.00 75.69 273 ARG A N 1
ATOM 2004 C CA . ARG A 1 273 ? 0.296 -3.691 -6.677 1.00 75.69 273 ARG A CA 1
ATOM 2005 C C . ARG A 1 273 ? 1.178 -4.928 -6.541 1.00 75.69 273 ARG A C 1
ATOM 2007 O O . ARG A 1 273 ? 1.549 -5.542 -7.544 1.00 75.69 273 ARG A O 1
ATOM 2014 N N . MET A 1 274 ? 1.449 -5.331 -5.307 1.00 73.31 274 MET A N 1
ATOM 2015 C CA . MET A 1 274 ? 1.981 -6.658 -5.003 1.00 73.31 274 MET A CA 1
ATOM 2016 C C . MET A 1 274 ? 0.822 -7.664 -4.950 1.00 73.31 274 MET A C 1
ATOM 2018 O O . MET A 1 274 ? -0.159 -7.443 -4.240 1.00 73.31 274 MET A O 1
ATOM 2022 N N . ASN A 1 275 ? 0.924 -8.778 -5.675 1.00 69.00 275 ASN A N 1
ATOM 2023 C CA . ASN A 1 275 ? 0.057 -9.934 -5.435 1.00 69.00 275 ASN A CA 1
ATOM 2024 C C . ASN A 1 275 ? 0.569 -10.681 -4.188 1.00 69.00 275 ASN A C 1
ATOM 2026 O O . ASN A 1 275 ? 1.784 -10.896 -4.129 1.00 69.00 275 ASN A O 1
ATOM 2030 N N . PRO A 1 276 ? -0.312 -11.039 -3.225 1.00 54.31 276 PRO A N 1
ATOM 2031 C CA . PRO A 1 276 ? 0.050 -11.756 -1.998 1.00 54.31 276 PRO A CA 1
ATOM 2032 C C . PRO A 1 276 ? 0.871 -13.024 -2.248 1.00 54.31 276 PRO A C 1
ATOM 2034 O O . PRO A 1 276 ? 0.560 -13.750 -3.218 1.00 54.31 276 PRO A O 1
#

Secondary structure (DSSP, 8-state):
-------EEEEE-SS-EEEE--PPPPPPSEEESEEEETTTEEEESBGGGGT-TTT---BEEE-GGGBEEEEEEETTTEEEESS-TTS-EEEE-TTT-EEEEEEEETTTEEEE-B-SSSS--EEEGGGSEE-GGGS----GGGEEEEEESS-SSTT-BT-EEEEEEEEE--SSSPBSS-EEEEEEE-TT-EETT-TTSSBSTT-EEE----SSSS---B-TT-EEEEEEEEEBSSSS-EEEEEEEEEPPPEEEEETTTEEEESS--STT-S-SEEE-

Sequence (276 aa):
MEKKRSRMVLICGIAVCILSLSDPPAFGQALAGFLWAENIGWISLSCENTASCAKVNFGVKKAGKGKLTGFAWGENIGWVNFAPSGGGGVALDPATGQLSGQVWSKNVGWIRLRGTLVPNYGVDVDGGKVVNGKFPPLGSGNVRTGFSLSPCSAAGPAGTFIIVATFKNTSADTISRPFFKVRSLTGGNVLCNADGGPGGPGATLTVPLIDNSVKRKLYPGELFNIRFDIGLKTQAQFTFLVDILDDPDSFAWGENIGWLNAKPSGRGGPGLRMNP

Radius of gyration: 20.56 Å; chains: 1; bounding box: 48×46×57 Å